Protein AF-G7YWS6-F1 (afdb_monomer_lite)

Secondary structure (DSSP, 8-state):
--SSSSSS------EEEE--SSS-EEEE-------S---EEE-----TT-B---EEEEETTTTEEEEEE-SS-EEEEEEEPTT-SSGGG--SSTT----PPP-GGGEEEEE-S--SSTT-HHHHHHHHHTS-GGGTTTSEETTEETTTBS-SB-BS-GGGTS-HHHHHHHHHHTT--TT---S-TT--S---SB-PPEEEEEE--TTTEEEEEEE-HHHHTTS-HHHHHHHHHHHHHHTTT-GGGPPTT--HHHHHHHHHHHTTTT-HHHHHHHHHS-HHHHHHH-----EEEEE-GGG---TTS--

Foldseek 3Di:
DPPPPPPQDDFDWDFDFDDDPDDTDTDGDRDRPDDDDWDWDWDFDDDDAFTWTWTWTADPVFLKIKTWTFAFWWKKWKWFDPPDPQLVPQDQDLPDPDQRDDDLNRIDIDTQDHGQWLVPPVNLVVLCVVDDVVCNVQCADPRAGSVPHGGQEGPGPCLLADDPVVLVVVCVVVVHDPPPCSHHPPRDDDNRYHNGIDMDMDRDDLQITWKMKIKHVLLCVQDPSSVLSSLQSVCCSVSSLCQVPDDVQPHSFSSSLLCSQCDPVSPPVSNVCLVVDDPVCNVVPTDDIDMDMGTDPSSNPHPPPPD

pLDDT: mean 75.12, std 23.32, range [21.97, 96.94]

InterPro domains:
  IPR001932 PPM-type phosphatase-like domain [PF00481] (104-261)
  IPR001932 PPM-type phosphatase-like domain [PS51746] (1-296)
  IPR001932 PPM-type phosphatase-like domain [SM00332] (3-294)
  IPR001932 PPM-type phosphatase-like domain [cd00143] (70-296)
  IPR015655 Protein phosphatase 2C [PTHR13832] (54-293)
  IPR036457 PPM-type phosphatase-like domain superfamily [G3DSA:3.60.40.10] (66-303)
  IPR036457 PPM-type phosphatase-like domain superfamily [SSF81606] (62-297)

Radius of gyration: 22.4 Å; chains: 1; bounding box: 59×37×69 Å

Organism: Clonorchis sinensis (NCBI:txid79923)

Sequence (307 aa):
MEGLKSSLFSLTRAAVCMRTGKNPVAVVLVRMRLMPHFAVFKYFGCSTLQVSVLLYFYCCESSTHAFTRVGDCGAVLGSLVSGSTHANRAPHDHRSTALLEYSSSDWKAELLIESHNAENAADVQRLRSSHPVHESAFVIRDDRLLGELMPLRAFGDIRFKWPSEELKHVARLLDLPPNYPIMPAFYTTPPYLSSTPQVVWRPLVPSRDYFLILATDGLWDMITPKEAVDVVARHWFDYRCYPSVCGPGDTAATRLIRTALGGDTMDPQRISVHFSMPATVARYYRDDITVLVVYLPTAFRENHFLS

Structure (mmCIF, N/CA/C/O backbone):
data_AF-G7YWS6-F1
#
_entry.id   AF-G7YWS6-F1
#
loop_
_atom_site.group_PDB
_atom_site.id
_atom_site.type_symbol
_atom_site.label_atom_id
_atom_site.label_alt_id
_atom_site.label_comp_id
_atom_site.label_asym_id
_atom_site.label_entity_id
_atom_site.label_seq_id
_atom_site.pdbx_PDB_ins_code
_atom_site.Cartn_x
_atom_site.Cartn_y
_atom_site.Cartn_z
_atom_site.occupancy
_atom_site.B_iso_or_equiv
_atom_site.auth_seq_id
_atom_site.auth_comp_id
_atom_site.auth_asym_id
_atom_site.auth_atom_id
_atom_site.pdbx_PDB_model_num
ATOM 1 N N . MET A 1 1 ? -34.863 -6.844 -15.123 1.00 31.72 1 MET A N 1
ATOM 2 C CA . MET A 1 1 ? -33.412 -6.552 -15.086 1.00 31.72 1 MET A CA 1
ATOM 3 C C . MET A 1 1 ? -32.999 -5.756 -13.835 1.00 31.72 1 MET A C 1
ATOM 5 O O . MET A 1 1 ? -32.054 -4.991 -13.899 1.00 31.72 1 MET A O 1
ATOM 9 N N . GLU A 1 2 ? -33.608 -5.996 -12.663 1.00 27.11 2 GLU A N 1
ATOM 10 C CA . GLU A 1 2 ? -33.167 -5.379 -11.386 1.00 27.11 2 GLU A CA 1
ATOM 11 C C . GLU A 1 2 ? -33.120 -6.363 -10.195 1.00 27.11 2 GLU A C 1
ATOM 13 O O . GLU A 1 2 ? -32.717 -5.994 -9.100 1.00 27.11 2 GLU A O 1
ATOM 18 N N . GLY A 1 3 ? -33.440 -7.647 -10.397 1.00 21.97 3 GLY A N 1
ATOM 19 C CA . GLY A 1 3 ? -33.607 -8.623 -9.305 1.00 21.97 3 GLY A CA 1
ATOM 20 C C . GLY A 1 3 ? -32.424 -9.554 -8.997 1.00 21.97 3 GLY A C 1
ATOM 21 O O . GLY A 1 3 ? -32.579 -10.436 -8.164 1.00 21.97 3 GLY A O 1
ATOM 22 N N . LEU A 1 4 ? -31.261 -9.415 -9.650 1.00 24.98 4 LEU A N 1
ATOM 23 C CA . LEU A 1 4 ? -30.128 -10.354 -9.486 1.00 24.98 4 LEU A CA 1
ATOM 24 C C . LEU A 1 4 ? -28.922 -9.803 -8.705 1.00 24.98 4 LEU A C 1
ATOM 26 O O . LEU A 1 4 ? -27.930 -10.508 -8.538 1.00 24.98 4 LEU A O 1
ATOM 30 N N . LYS A 1 5 ? -28.978 -8.561 -8.208 1.00 28.12 5 LYS A N 1
ATOM 31 C CA . LYS A 1 5 ? -27.824 -7.924 -7.542 1.00 28.12 5 LYS A CA 1
ATOM 32 C C . LYS A 1 5 ? -27.699 -8.225 -6.041 1.00 28.12 5 LYS A C 1
ATOM 34 O O . LYS A 1 5 ? -26.643 -7.958 -5.481 1.00 28.12 5 LYS A O 1
ATOM 39 N N . SER A 1 6 ? -28.716 -8.790 -5.386 1.00 27.41 6 SER A N 1
ATOM 40 C CA . SER A 1 6 ? -28.736 -8.917 -3.916 1.00 27.41 6 SER A CA 1
ATOM 41 C C . SER A 1 6 ? -28.500 -10.327 -3.355 1.00 27.41 6 SER A C 1
ATOM 43 O O . SER A 1 6 ? -28.249 -10.445 -2.160 1.00 27.41 6 SER A O 1
ATOM 45 N N . SER A 1 7 ? -28.518 -11.397 -4.162 1.00 23.84 7 SER A N 1
ATOM 46 C CA . SER A 1 7 ? -28.449 -12.783 -3.648 1.00 23.84 7 SER A CA 1
ATOM 47 C C . SER A 1 7 ? -27.076 -13.470 -3.745 1.00 23.84 7 SER A C 1
ATOM 49 O O . SER A 1 7 ? -26.940 -14.623 -3.341 1.00 23.84 7 SER A O 1
ATOM 51 N N . LEU A 1 8 ? -26.038 -12.789 -4.245 1.00 26.58 8 LEU A N 1
ATOM 52 C CA . LEU A 1 8 ? -24.723 -13.400 -4.520 1.00 26.58 8 LEU A CA 1
ATOM 53 C C . LEU A 1 8 ? -23.716 -13.357 -3.358 1.00 26.58 8 LEU A C 1
ATOM 55 O O . LEU A 1 8 ? -22.643 -13.952 -3.461 1.00 26.58 8 LEU A O 1
ATOM 59 N N . PHE A 1 9 ? -24.040 -12.706 -2.240 1.00 29.92 9 PHE A N 1
ATOM 60 C CA . PHE A 1 9 ? -23.114 -12.565 -1.115 1.00 29.92 9 PHE A CA 1
ATOM 61 C C . PHE A 1 9 ? -23.543 -13.413 0.084 1.00 29.92 9 PHE A C 1
ATOM 63 O O . PHE A 1 9 ? -24.321 -12.986 0.929 1.00 29.92 9 PHE A O 1
ATOM 70 N N . SER A 1 10 ? -22.968 -14.613 0.187 1.00 25.03 10 SER A N 1
ATOM 71 C CA . SER A 1 10 ? -22.897 -15.362 1.445 1.00 25.03 10 SER A CA 1
ATOM 72 C C . SER A 1 10 ? -21.428 -15.486 1.857 1.00 25.03 10 SER A C 1
ATOM 74 O O . SER A 1 10 ? -20.662 -16.266 1.288 1.00 25.03 10 SER A O 1
ATOM 76 N N . LEU A 1 11 ? -21.013 -14.660 2.823 1.00 31.56 11 LEU A N 1
ATOM 77 C CA . LEU A 1 11 ? -19.715 -14.760 3.493 1.00 31.56 11 LEU A CA 1
ATOM 78 C C . LEU A 1 11 ? -19.759 -15.943 4.466 1.00 31.56 11 LEU A C 1
ATOM 80 O O . LEU A 1 11 ? -20.127 -15.800 5.630 1.00 31.56 11 LEU A O 1
ATOM 84 N N . THR A 1 12 ? -19.368 -17.127 4.003 1.00 24.91 12 THR A N 1
ATOM 85 C CA . THR A 1 12 ? -19.174 -18.263 4.916 1.00 24.91 12 THR A CA 1
ATOM 86 C C . THR A 1 12 ? -17.842 -18.078 5.646 1.00 24.91 12 THR A C 1
ATOM 88 O O . THR A 1 12 ? -16.775 -18.168 5.040 1.00 24.91 12 THR A O 1
ATOM 91 N N . ARG A 1 13 ? -17.899 -17.766 6.948 1.00 28.89 13 ARG A N 1
ATOM 92 C CA . ARG A 1 13 ? -16.725 -17.638 7.826 1.00 28.89 13 ARG A CA 1
ATOM 93 C C . ARG A 1 13 ? -16.032 -18.998 7.958 1.00 28.89 13 ARG A C 1
ATOM 95 O O . ARG A 1 13 ? -16.573 -19.901 8.583 1.00 28.89 13 ARG A O 1
ATOM 102 N N . ALA A 1 14 ? -14.821 -19.125 7.425 1.00 24.66 14 ALA A N 1
ATOM 103 C CA . ALA A 1 14 ? -13.899 -20.199 7.781 1.00 24.66 14 ALA A CA 1
ATOM 104 C C . ALA A 1 14 ? -12.539 -19.580 8.128 1.00 24.66 14 ALA A C 1
ATOM 106 O O . ALA A 1 14 ? -11.724 -19.279 7.256 1.00 24.66 14 ALA A O 1
ATOM 107 N N . ALA A 1 15 ? -12.324 -19.338 9.420 1.00 26.69 15 ALA A N 1
ATOM 108 C CA . ALA A 1 15 ? -10.999 -19.086 9.963 1.00 26.69 15 ALA A CA 1
ATOM 109 C C . ALA A 1 15 ? -10.379 -20.452 10.280 1.00 26.69 15 ALA A C 1
ATOM 111 O O . ALA A 1 15 ? -10.871 -21.158 11.158 1.00 26.69 15 ALA A O 1
ATOM 112 N N . VAL A 1 16 ? -9.332 -20.844 9.554 1.00 25.16 16 VAL A N 1
ATOM 113 C CA . VAL A 1 16 ? -8.528 -22.019 9.911 1.00 25.16 16 VAL A CA 1
ATOM 114 C C . VAL A 1 16 ? -7.232 -21.496 10.513 1.00 25.16 16 VAL A C 1
ATOM 116 O O . VAL A 1 16 ? -6.403 -20.901 9.828 1.00 25.16 16 VAL A O 1
ATOM 119 N N . CYS A 1 17 ? -7.083 -21.682 11.822 1.00 25.28 17 CYS A N 1
ATOM 120 C CA . CYS A 1 17 ? -5.846 -21.404 12.539 1.00 25.28 17 CYS A CA 1
ATOM 121 C C . CYS A 1 17 ? -4.888 -22.578 12.302 1.00 25.28 17 CYS A C 1
ATOM 123 O O . CYS A 1 17 ? -5.089 -23.654 12.861 1.00 25.28 17 CYS A O 1
ATOM 125 N N . MET A 1 18 ? -3.871 -22.400 11.455 1.00 22.44 18 MET A N 1
ATOM 126 C CA . MET A 1 18 ? -2.765 -23.356 11.370 1.00 22.44 18 MET A CA 1
ATOM 127 C C . MET A 1 18 ? -1.620 -22.866 12.256 1.00 22.44 18 MET A C 1
ATOM 129 O O . MET A 1 18 ? -1.061 -21.794 12.039 1.00 22.44 18 MET A O 1
ATOM 133 N N . ARG A 1 19 ? -1.283 -23.653 13.284 1.00 24.20 19 ARG A N 1
ATOM 134 C CA . ARG A 1 19 ? -0.102 -23.421 14.122 1.00 24.20 19 ARG A CA 1
ATOM 135 C C . ARG A 1 19 ? 1.152 -23.818 13.346 1.00 24.20 19 ARG A C 1
ATOM 137 O O . ARG A 1 19 ? 1.407 -25.003 13.163 1.00 24.20 19 ARG A O 1
ATOM 144 N N . THR A 1 20 ? 1.972 -22.839 12.982 1.00 27.86 20 THR A N 1
ATOM 145 C CA . THR A 1 20 ? 3.367 -23.052 12.572 1.00 27.86 20 THR A CA 1
ATOM 146 C C . THR A 1 20 ? 4.274 -22.200 13.462 1.00 27.86 20 THR A C 1
ATOM 148 O O . THR A 1 20 ? 4.528 -21.036 13.172 1.00 27.86 20 THR A O 1
ATOM 151 N N . GLY A 1 21 ? 4.746 -22.769 14.576 1.00 32.56 21 GLY A N 1
ATOM 152 C CA . GLY A 1 21 ? 5.725 -22.125 15.464 1.00 32.56 21 GLY A CA 1
ATOM 153 C C . GLY A 1 21 ? 5.181 -21.036 16.405 1.00 32.56 21 GLY A C 1
ATOM 154 O O . GLY A 1 21 ? 3.975 -20.892 16.591 1.00 32.56 21 GLY A O 1
ATOM 155 N N . LYS A 1 22 ? 6.107 -20.302 17.050 1.00 28.09 22 LYS A N 1
ATOM 156 C CA . LYS A 1 22 ? 5.858 -19.368 18.174 1.00 28.09 22 LYS A CA 1
ATOM 157 C C . LYS A 1 22 ? 5.001 -18.136 17.834 1.00 28.09 22 LYS A C 1
ATOM 159 O O . LYS A 1 22 ? 4.568 -17.463 18.760 1.00 28.09 22 LYS A O 1
ATOM 164 N N . ASN A 1 23 ? 4.711 -17.883 16.556 1.00 26.86 23 ASN A N 1
ATOM 165 C CA . ASN A 1 23 ? 3.833 -16.800 16.111 1.00 26.86 23 ASN A CA 1
ATOM 166 C C . ASN A 1 23 ? 2.630 -17.399 15.362 1.00 26.86 23 ASN A C 1
ATOM 168 O O . ASN A 1 23 ? 2.824 -17.999 14.303 1.00 26.86 23 ASN A O 1
ATOM 172 N N . PRO A 1 24 ? 1.392 -17.281 15.875 1.00 26.77 24 PRO A N 1
ATOM 173 C CA . PRO A 1 24 ? 0.218 -17.766 15.161 1.00 26.77 24 PRO A CA 1
ATOM 174 C C . PRO A 1 24 ? -0.020 -16.922 13.900 1.00 26.77 24 PRO A C 1
ATOM 176 O O . PRO A 1 24 ? -0.269 -15.723 13.985 1.00 26.77 24 PRO A O 1
ATOM 179 N N . VAL A 1 25 ? 0.024 -17.555 12.726 1.00 28.80 25 VAL A N 1
ATOM 180 C CA . VAL A 1 25 ? -0.391 -16.943 11.457 1.00 28.80 25 VAL A CA 1
ATOM 181 C C . VAL A 1 25 ? -1.872 -17.254 11.245 1.00 28.80 25 VAL A C 1
ATOM 183 O O . VAL A 1 25 ? -2.261 -18.408 11.058 1.00 28.80 25 VAL A O 1
ATOM 186 N N . ALA A 1 26 ? -2.726 -16.231 11.289 1.00 29.52 26 ALA A N 1
ATOM 187 C CA . ALA A 1 26 ? -4.145 -16.383 10.985 1.00 29.52 26 ALA A CA 1
ATOM 188 C C . ALA A 1 26 ? -4.353 -16.417 9.462 1.00 29.52 26 ALA A C 1
ATOM 190 O O . ALA A 1 26 ? -4.286 -15.392 8.785 1.00 29.52 26 ALA A O 1
ATOM 191 N N . VAL A 1 27 ? -4.640 -17.598 8.911 1.00 30.77 27 VAL A N 1
ATOM 192 C CA . VAL A 1 27 ? -5.009 -17.737 7.498 1.00 30.77 27 VAL A CA 1
ATOM 193 C C . VAL A 1 27 ? -6.515 -17.527 7.365 1.00 30.77 27 VAL A C 1
ATOM 195 O O . VAL A 1 27 ? -7.315 -18.426 7.622 1.00 30.77 27 VAL A O 1
ATOM 198 N N . VAL A 1 28 ? -6.925 -16.337 6.923 1.00 33.44 28 VAL A N 1
ATOM 199 C CA . VAL A 1 28 ? -8.312 -16.115 6.492 1.00 33.44 28 VAL A CA 1
ATOM 200 C C . VAL A 1 28 ? -8.447 -16.620 5.053 1.00 33.44 28 VAL A C 1
ATOM 202 O O . VAL A 1 28 ? -7.789 -16.146 4.120 1.00 33.44 28 VAL A O 1
ATOM 205 N N . LEU A 1 29 ? -9.264 -17.652 4.859 1.00 30.30 29 LEU A N 1
ATOM 206 C CA . LEU A 1 29 ? -9.681 -18.125 3.542 1.00 30.30 29 LEU A CA 1
ATOM 207 C C . LEU A 1 29 ? -11.013 -17.453 3.214 1.00 30.30 29 LEU A C 1
ATOM 209 O O . LEU A 1 29 ? -12.072 -17.891 3.653 1.00 30.30 29 LEU A O 1
ATOM 213 N N . VAL A 1 30 ? -10.966 -16.369 2.438 1.00 34.66 30 VAL A N 1
ATOM 214 C CA . VAL A 1 30 ? -12.182 -15.807 1.844 1.00 34.66 30 VAL A CA 1
ATOM 215 C C . VAL A 1 30 ? -12.544 -16.686 0.649 1.00 34.66 30 VAL A C 1
ATOM 217 O O . VAL A 1 30 ? -11.999 -16.533 -0.441 1.00 34.66 30 VAL A O 1
ATOM 220 N N . ARG A 1 31 ? -13.432 -17.662 0.861 1.00 31.81 31 ARG A N 1
ATOM 221 C CA . ARG A 1 31 ? -14.003 -18.464 -0.227 1.00 31.81 31 ARG A CA 1
ATOM 222 C C . ARG A 1 31 ? -15.067 -17.628 -0.936 1.00 31.81 31 ARG A C 1
ATOM 224 O O . ARG A 1 31 ? -16.234 -17.662 -0.561 1.00 31.81 31 ARG A O 1
ATOM 231 N N . MET A 1 32 ? -14.670 -16.880 -1.961 1.00 33.97 32 MET A N 1
ATOM 232 C CA . MET A 1 32 ? -15.624 -16.369 -2.944 1.00 33.97 32 MET A CA 1
ATOM 233 C C . MET A 1 32 ? -16.011 -17.522 -3.873 1.00 33.97 32 MET A C 1
ATOM 235 O O . MET A 1 32 ? -15.148 -18.202 -4.427 1.00 33.97 32 MET A O 1
ATOM 239 N N . ARG A 1 33 ? -17.311 -17.801 -3.997 1.00 30.05 33 ARG A N 1
ATOM 240 C CA . ARG A 1 33 ? -17.839 -18.844 -4.884 1.00 30.05 33 ARG A CA 1
ATOM 241 C C . ARG A 1 33 ? -17.769 -18.324 -6.325 1.00 30.05 33 ARG A C 1
ATOM 243 O O . ARG A 1 33 ? -18.743 -17.778 -6.825 1.00 30.05 33 ARG A O 1
ATOM 250 N N . LEU A 1 34 ? -16.601 -18.432 -6.952 1.00 39.88 34 LEU A N 1
ATOM 251 C CA . LEU A 1 34 ? -16.360 -18.010 -8.334 1.00 39.88 34 LEU A CA 1
ATOM 252 C C . LEU A 1 34 ? -15.810 -19.192 -9.154 1.00 39.88 34 LEU A C 1
ATOM 254 O O . LEU A 1 34 ? -15.073 -20.024 -8.633 1.00 39.88 34 LEU A O 1
ATOM 258 N N . MET A 1 35 ? -16.292 -19.271 -10.398 1.00 32.84 35 MET A N 1
ATOM 259 C CA . MET A 1 35 ? -16.186 -20.330 -11.426 1.00 32.84 35 MET A CA 1
ATOM 260 C C . MET A 1 35 ? -14.745 -20.846 -11.710 1.00 32.84 35 MET A C 1
ATOM 262 O O . MET A 1 35 ? -13.788 -20.243 -11.248 1.00 32.84 35 MET A O 1
ATOM 266 N N . PRO A 1 36 ? -14.531 -21.965 -12.436 1.00 32.38 36 PRO A N 1
ATOM 267 C CA . PRO A 1 36 ? -13.335 -22.813 -12.281 1.00 32.38 36 PRO A CA 1
ATOM 268 C C . PRO A 1 36 ? -12.031 -22.366 -12.992 1.00 32.38 36 PRO A C 1
ATOM 270 O O . PRO A 1 36 ? -11.119 -23.178 -13.116 1.00 32.38 36 PRO A O 1
ATOM 273 N N . HIS A 1 37 ? -11.876 -21.104 -13.417 1.00 34.41 37 HIS A N 1
ATOM 274 C CA . HIS A 1 37 ? -10.723 -20.659 -14.230 1.00 34.41 37 HIS A CA 1
ATOM 275 C C . HIS A 1 37 ? -10.030 -19.381 -13.708 1.00 34.41 37 HIS A C 1
ATOM 277 O O . HIS A 1 37 ? -9.844 -18.426 -14.457 1.00 34.41 37 HIS A O 1
ATOM 283 N N . PHE A 1 38 ? -9.631 -19.345 -12.429 1.00 37.91 38 PHE A N 1
ATOM 284 C CA . PHE A 1 38 ? -8.926 -18.195 -11.833 1.00 37.91 38 PHE A CA 1
ATOM 285 C C . PHE A 1 38 ? -7.561 -18.582 -11.251 1.00 37.91 38 PHE A C 1
ATOM 287 O O . PHE A 1 38 ? -7.462 -19.509 -10.449 1.00 37.91 38 PHE A O 1
ATOM 294 N N . ALA A 1 39 ? -6.520 -17.815 -11.587 1.00 36.12 39 ALA A N 1
ATOM 295 C CA . ALA A 1 39 ? -5.272 -17.799 -10.828 1.00 36.12 39 ALA A CA 1
ATOM 296 C C . ALA A 1 39 ? -5.426 -16.826 -9.648 1.00 36.12 39 ALA A C 1
ATOM 298 O O . ALA A 1 39 ? -5.668 -15.636 -9.849 1.00 36.12 39 ALA A O 1
ATOM 299 N N . VAL A 1 40 ? -5.313 -17.336 -8.420 1.00 39.41 40 VAL A N 1
ATOM 300 C CA . VAL A 1 40 ? -5.367 -16.538 -7.187 1.00 39.41 40 VAL A CA 1
ATOM 301 C C . VAL A 1 40 ? -3.950 -16.403 -6.644 1.00 39.41 40 VAL A C 1
ATOM 303 O O . VAL A 1 40 ? -3.397 -17.365 -6.113 1.00 39.41 40 VAL A O 1
ATOM 306 N N . PHE A 1 41 ? -3.369 -15.208 -6.736 1.00 38.72 41 PHE A N 1
ATOM 307 C CA . PHE A 1 41 ? -2.153 -14.883 -5.991 1.00 38.72 41 PHE A CA 1
ATOM 308 C C . PHE A 1 41 ? -2.558 -14.359 -4.615 1.00 38.72 41 PHE A C 1
ATOM 310 O O . PHE A 1 41 ? -3.260 -13.355 -4.499 1.00 38.72 41 PHE A O 1
ATOM 317 N N . LYS A 1 42 ? -2.170 -15.088 -3.564 1.00 43.16 42 LYS A N 1
ATOM 318 C CA . LYS A 1 42 ? -2.541 -14.780 -2.181 1.00 43.16 42 LYS A CA 1
ATOM 319 C C . LYS A 1 42 ? -1.344 -14.157 -1.473 1.00 43.16 42 LYS A C 1
ATOM 321 O O . LYS A 1 42 ? -0.393 -14.859 -1.148 1.00 43.16 42 LYS A O 1
ATOM 326 N N . TYR A 1 43 ? -1.392 -12.849 -1.251 1.00 43.38 43 TYR A N 1
ATOM 327 C CA . TYR A 1 43 ? -0.377 -12.142 -0.481 1.00 43.38 43 TYR A CA 1
ATOM 328 C C . TYR A 1 43 ? -0.840 -11.952 0.977 1.00 43.38 43 TYR A C 1
ATOM 330 O O . TYR A 1 43 ? -1.982 -11.563 1.223 1.00 43.38 43 TYR A O 1
ATOM 338 N N . PHE A 1 44 ? 0.047 -12.261 1.929 1.00 45.41 44 PHE A N 1
ATOM 339 C CA . PHE A 1 44 ? -0.124 -12.052 3.370 1.00 45.41 44 PHE A CA 1
ATOM 340 C C . PHE A 1 44 ? 1.073 -11.245 3.885 1.00 45.41 44 PHE A C 1
ATOM 342 O O . PHE A 1 44 ? 2.180 -11.775 3.971 1.00 45.41 44 PHE A O 1
ATOM 349 N N . GLY A 1 45 ? 0.842 -9.974 4.215 1.00 37.03 45 GLY A N 1
ATOM 350 C CA . GLY A 1 45 ? 1.796 -9.118 4.918 1.00 37.03 45 GLY A CA 1
ATOM 351 C C . GLY A 1 45 ? 1.546 -9.155 6.422 1.00 37.03 45 GLY A C 1
ATOM 352 O O . GLY A 1 45 ? 0.399 -9.136 6.862 1.00 37.03 45 GLY A O 1
ATOM 353 N N . CYS A 1 46 ? 2.627 -9.276 7.188 1.00 33.53 46 CYS A N 1
ATOM 354 C CA . CYS A 1 46 ? 2.661 -9.501 8.626 1.00 33.53 46 CYS A CA 1
ATOM 355 C C . CYS A 1 46 ? 3.236 -8.265 9.315 1.00 33.53 46 CYS A C 1
ATOM 357 O O . CYS A 1 46 ? 4.417 -7.999 9.139 1.00 33.53 46 CYS A O 1
ATOM 359 N N . SER A 1 47 ? 2.454 -7.617 10.181 1.00 37.19 47 SER A N 1
ATOM 360 C CA . SER A 1 47 ? 2.893 -7.397 11.556 1.00 37.19 47 SER A CA 1
ATOM 361 C C . SER A 1 47 ? 1.738 -7.174 12.527 1.00 37.19 47 SER A C 1
ATOM 363 O O . SER A 1 47 ? 0.634 -6.807 12.144 1.00 37.19 47 SER A O 1
ATOM 365 N N . THR A 1 48 ? 2.037 -7.518 13.774 1.00 37.91 48 THR A N 1
ATOM 366 C CA . THR A 1 48 ? 1.286 -7.700 15.024 1.00 37.91 48 THR A CA 1
ATOM 367 C C . THR A 1 48 ? -0.195 -7.341 15.188 1.00 37.91 48 THR A C 1
ATOM 369 O O . THR A 1 48 ? -0.719 -7.843 16.167 1.00 37.91 48 THR A O 1
ATOM 372 N N . LEU A 1 49 ? -0.907 -6.604 14.327 1.00 38.44 49 LEU A N 1
ATOM 373 C CA . LEU A 1 49 ? -2.371 -6.415 14.426 1.00 38.44 49 LEU A CA 1
ATOM 374 C C . LEU A 1 49 ? -3.096 -6.076 13.102 1.00 38.44 49 LEU A C 1
ATOM 376 O O . LEU A 1 49 ? -4.320 -6.110 13.091 1.00 38.44 49 LEU A O 1
ATOM 380 N N . GLN A 1 50 ? -2.418 -5.829 11.973 1.00 44.09 50 GLN A N 1
ATOM 381 C CA . GLN A 1 50 ? -3.085 -5.344 10.751 1.00 44.09 50 GLN A CA 1
ATOM 382 C C . GLN A 1 50 ? -2.842 -6.274 9.564 1.00 44.09 50 GLN A C 1
ATOM 384 O O . GLN A 1 50 ? -1.753 -6.362 9.005 1.00 44.09 50 GLN A O 1
ATOM 389 N N . VAL A 1 51 ? -3.881 -7.026 9.196 1.00 44.03 51 VAL A N 1
ATOM 390 C CA . VAL A 1 51 ? -3.872 -7.891 8.011 1.00 44.03 51 VAL A CA 1
ATOM 391 C C . VAL A 1 51 ? -4.534 -7.136 6.86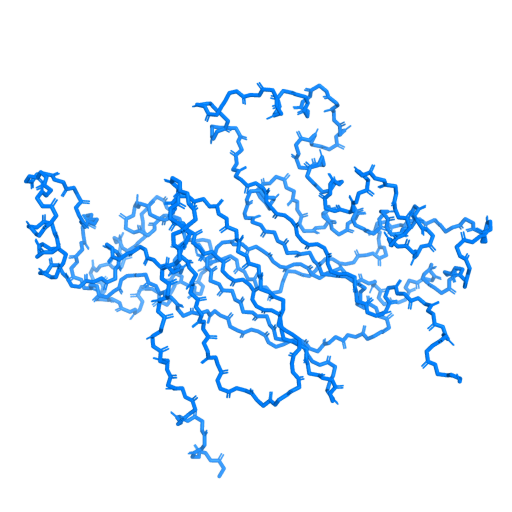7 1.00 44.03 51 VAL A C 1
ATOM 393 O O . VAL A 1 51 ? -5.764 -7.035 6.805 1.00 44.03 51 VAL A O 1
ATOM 396 N N . SER A 1 52 ? -3.708 -6.655 5.949 1.00 48.22 52 SER A N 1
ATOM 397 C CA . SER A 1 52 ? -4.136 -5.984 4.728 1.00 48.22 52 SER A CA 1
ATOM 398 C C . SER A 1 52 ? -4.023 -6.966 3.556 1.00 48.22 52 SER A C 1
ATOM 400 O O . SER A 1 52 ? -2.933 -7.369 3.154 1.00 48.22 52 SER A O 1
ATOM 402 N N . VAL A 1 53 ? -5.166 -7.446 3.054 1.00 50.66 53 VAL A N 1
ATOM 403 C CA . VAL A 1 53 ? -5.225 -8.443 1.968 1.00 50.66 53 VAL A CA 1
ATOM 404 C C . VAL A 1 53 ? -5.472 -7.723 0.652 1.00 50.66 53 VAL A C 1
ATOM 406 O O . VAL A 1 53 ? -6.519 -7.090 0.498 1.00 50.66 53 VAL A O 1
ATOM 409 N N . LEU A 1 54 ? -4.552 -7.880 -0.305 1.00 52.09 54 LEU A N 1
ATOM 410 C CA . LEU A 1 54 ? -4.797 -7.536 -1.699 1.00 52.09 54 LEU A CA 1
ATOM 411 C C . LEU A 1 54 ? -4.940 -8.799 -2.556 1.00 52.09 54 LEU A C 1
ATOM 413 O O . LEU A 1 54 ? -3.970 -9.527 -2.753 1.00 52.09 54 LEU A O 1
ATOM 417 N N . LEU A 1 55 ? -6.156 -9.076 -3.040 1.00 52.09 55 LEU A N 1
ATOM 418 C CA . LEU A 1 55 ? -6.425 -10.169 -3.980 1.00 52.09 55 LEU A CA 1
ATOM 419 C C . LEU A 1 55 ? -6.459 -9.615 -5.404 1.00 52.09 55 LEU A C 1
ATOM 421 O O . LEU A 1 55 ? -7.166 -8.646 -5.687 1.00 52.09 55 LEU A O 1
ATOM 425 N N . TYR A 1 56 ? -5.697 -10.266 -6.278 1.00 53.38 56 TYR A N 1
ATOM 426 C CA . TYR A 1 56 ? -5.667 -10.046 -7.717 1.00 53.38 56 TYR A CA 1
ATOM 427 C C . TYR A 1 56 ? -6.404 -11.195 -8.402 1.00 53.38 56 TYR A C 1
ATOM 429 O O . TYR A 1 56 ? -6.045 -12.360 -8.211 1.00 53.38 56 TYR A O 1
ATOM 437 N N . PHE A 1 57 ? -7.422 -10.871 -9.194 1.00 53.41 57 PHE A N 1
ATOM 438 C CA . PHE A 1 57 ? -8.135 -11.838 -10.029 1.00 53.41 57 PHE A CA 1
ATOM 439 C C . PHE A 1 57 ? -7.874 -11.525 -11.498 1.00 53.41 57 PHE A C 1
ATOM 441 O O . PHE A 1 57 ? -8.029 -10.377 -11.904 1.00 53.41 57 PHE A O 1
ATOM 448 N N . TYR A 1 58 ? -7.512 -12.540 -12.282 1.00 51.97 58 TYR A N 1
ATOM 449 C CA . TYR A 1 58 ? -7.427 -12.463 -13.740 1.00 51.97 58 TYR A CA 1
ATOM 450 C C . TYR A 1 58 ? -8.599 -13.219 -14.360 1.00 51.97 58 TYR A C 1
ATOM 452 O O . TYR A 1 58 ? -8.778 -14.403 -14.072 1.00 51.97 58 TYR A O 1
ATOM 460 N N . CYS A 1 59 ? -9.380 -12.551 -15.210 1.00 49.38 59 CYS A N 1
ATOM 461 C CA . CYS A 1 59 ? -10.338 -13.221 -16.082 1.00 49.38 59 CYS A CA 1
ATOM 462 C C . CYS A 1 59 ? -9.724 -13.384 -17.478 1.00 49.38 59 CYS A C 1
ATOM 464 O O . CYS A 1 59 ? -9.536 -12.396 -18.192 1.00 49.38 59 CYS A O 1
ATOM 466 N N . CYS A 1 60 ? -9.429 -14.631 -17.857 1.00 45.69 60 CYS A N 1
ATOM 467 C CA . CYS A 1 60 ? -8.797 -14.967 -19.137 1.00 45.69 60 CYS A CA 1
ATOM 468 C C . CYS A 1 60 ? -9.645 -14.536 -20.350 1.00 45.69 60 CYS A C 1
ATOM 470 O O . CYS A 1 60 ? -9.102 -14.132 -21.371 1.00 45.69 60 CYS A O 1
ATOM 472 N N . GLU A 1 61 ? -10.977 -14.541 -20.225 1.00 53.91 61 GLU A N 1
ATOM 473 C CA . GLU A 1 61 ? -11.888 -14.194 -21.328 1.00 53.91 61 GLU A CA 1
ATOM 474 C C . GLU A 1 61 ? -12.017 -12.686 -21.583 1.00 53.91 61 GLU A C 1
ATOM 476 O O . GLU A 1 61 ? -12.375 -12.283 -22.686 1.00 53.91 61 GLU A O 1
ATOM 481 N N . SER A 1 62 ? -11.737 -11.836 -20.590 1.00 56.88 62 SER A N 1
ATOM 482 C CA . SER A 1 62 ? -12.037 -10.397 -20.676 1.00 56.88 62 SER A CA 1
ATOM 483 C C . SER A 1 62 ? -10.840 -9.472 -20.452 1.00 56.88 62 SER A C 1
ATOM 485 O O . SER A 1 62 ? -11.017 -8.257 -20.507 1.00 56.88 62 SER A O 1
ATOM 487 N N . SER A 1 63 ? -9.632 -9.993 -20.191 1.00 64.69 63 SER A N 1
ATOM 488 C CA . SER A 1 63 ? -8.441 -9.186 -19.839 1.00 64.69 63 SER A CA 1
ATOM 489 C C . SER A 1 63 ? -8.705 -8.172 -18.710 1.00 64.69 63 SER A C 1
ATOM 491 O O . SER A 1 63 ? -8.081 -7.110 -18.619 1.00 64.69 63 SER A O 1
ATOM 493 N N . THR A 1 64 ? -9.674 -8.481 -17.845 1.00 64.75 64 THR A N 1
ATOM 494 C CA . THR A 1 64 ? -10.069 -7.635 -16.720 1.00 64.75 64 THR A CA 1
ATOM 495 C C . THR A 1 64 ? -9.427 -8.133 -15.444 1.00 64.75 64 THR A C 1
ATOM 497 O O . THR A 1 64 ? -9.344 -9.340 -15.194 1.00 64.75 64 THR A O 1
ATOM 500 N N . HIS A 1 65 ? -9.005 -7.173 -14.622 1.00 68.44 65 HIS A N 1
ATOM 501 C CA . HIS A 1 65 ? -8.419 -7.449 -13.326 1.00 68.44 65 HIS A CA 1
ATOM 502 C C . HIS A 1 65 ? -9.241 -6.823 -12.214 1.00 68.44 65 HIS A C 1
ATOM 504 O O . HIS A 1 65 ? -9.681 -5.674 -12.310 1.00 68.44 65 HIS A O 1
ATOM 510 N N . ALA A 1 66 ? -9.458 -7.608 -11.163 1.00 63.28 66 ALA A N 1
ATOM 511 C CA . ALA A 1 66 ? -10.088 -7.145 -9.940 1.00 63.28 66 ALA A CA 1
ATOM 512 C C . ALA A 1 66 ? -9.020 -6.960 -8.868 1.00 63.28 66 ALA A C 1
ATOM 514 O O . ALA A 1 66 ? -8.185 -7.843 -8.658 1.00 63.28 66 ALA A O 1
ATOM 515 N N . PHE A 1 67 ? -9.095 -5.829 -8.182 1.00 71.56 67 PHE A N 1
ATOM 516 C CA . PHE A 1 67 ? -8.236 -5.456 -7.072 1.00 71.56 67 PHE A CA 1
ATOM 517 C C . PHE A 1 67 ? -9.119 -5.317 -5.847 1.00 71.56 67 PHE A C 1
ATOM 519 O O . PHE A 1 67 ? -10.116 -4.599 -5.882 1.00 71.56 67 PHE A O 1
ATOM 526 N N . THR A 1 68 ? -8.777 -6.000 -4.763 1.00 66.38 68 THR A N 1
ATOM 527 C CA . THR A 1 68 ? -9.520 -5.872 -3.505 1.00 66.38 68 THR A CA 1
ATOM 528 C C . THR A 1 68 ? -8.588 -5.386 -2.422 1.00 66.38 68 THR A C 1
ATOM 530 O O . THR A 1 68 ? -7.560 -6.020 -2.276 1.00 66.38 68 THR A O 1
ATOM 533 N N . ARG A 1 69 ? -8.919 -4.376 -1.622 1.00 74.56 69 ARG A N 1
ATOM 534 C CA . ARG A 1 69 ? -8.066 -3.938 -0.506 1.00 74.56 69 ARG A CA 1
ATOM 535 C C . ARG A 1 69 ? -8.824 -3.919 0.810 1.00 74.56 69 ARG A C 1
ATOM 537 O O . ARG A 1 69 ? -9.982 -3.516 0.858 1.00 74.56 69 ARG A O 1
ATOM 544 N N . VAL A 1 70 ? -8.140 -4.327 1.872 1.00 65.69 70 VAL A N 1
ATOM 545 C CA . VAL A 1 70 ? -8.480 -4.035 3.269 1.00 65.69 70 VAL A CA 1
ATOM 546 C C . VAL A 1 70 ? -7.235 -3.392 3.884 1.00 65.69 70 VAL A C 1
ATOM 548 O O . VAL A 1 70 ? -6.147 -3.887 3.613 1.00 65.69 70 VAL A O 1
ATOM 551 N N . GLY A 1 71 ? -7.389 -2.315 4.656 1.00 79.94 71 GLY A N 1
ATOM 552 C CA . GLY A 1 71 ? -6.284 -1.605 5.311 1.00 79.94 71 GLY A CA 1
ATOM 553 C C . GLY A 1 71 ? -5.547 -0.578 4.448 1.00 79.94 71 GLY A C 1
ATOM 554 O O . GLY A 1 71 ? -6.100 -0.001 3.510 1.00 79.94 71 GLY A O 1
ATOM 555 N N . ASP A 1 72 ? -4.300 -0.333 4.814 1.00 77.75 72 ASP A N 1
ATOM 556 C CA . ASP A 1 72 ? -3.390 0.742 4.381 1.00 77.75 72 ASP A CA 1
ATOM 557 C C . ASP A 1 72 ? -2.385 0.335 3.293 1.00 77.75 72 ASP A C 1
ATOM 559 O O . ASP A 1 72 ? -1.734 1.193 2.704 1.00 77.75 72 ASP A O 1
ATOM 563 N N . CYS A 1 73 ? -2.284 -0.952 2.957 1.00 83.00 73 CYS A N 1
ATOM 564 C CA . CYS A 1 73 ? -1.412 -1.406 1.871 1.00 83.00 73 CYS A CA 1
ATOM 565 C C . CYS A 1 73 ? -1.781 -0.770 0.527 1.00 83.00 73 CYS A C 1
ATOM 567 O O . CYS A 1 73 ? -2.955 -0.638 0.200 1.00 83.00 73 CYS A O 1
ATOM 569 N N . GLY A 1 74 ? -0.784 -0.478 -0.305 1.00 85.19 74 GLY A N 1
ATOM 570 C CA . GLY A 1 74 ? -0.949 0.146 -1.617 1.00 85.19 74 GLY A CA 1
ATOM 571 C C . GLY A 1 74 ? -0.811 -0.821 -2.798 1.00 85.19 74 GLY A C 1
ATOM 572 O O . GLY A 1 74 ? -0.182 -1.878 -2.719 1.00 85.19 74 GLY A O 1
ATOM 573 N N . ALA A 1 75 ? -1.410 -0.433 -3.925 1.00 88.00 75 ALA A N 1
ATOM 574 C CA . ALA A 1 75 ? -1.348 -1.127 -5.207 1.00 88.00 75 ALA A CA 1
ATOM 575 C C . ALA A 1 75 ? -1.204 -0.090 -6.321 1.00 88.00 75 ALA A C 1
ATOM 577 O O . ALA A 1 75 ? -2.108 0.728 -6.516 1.00 88.00 75 ALA A O 1
ATOM 578 N N . VAL A 1 76 ? -0.081 -0.125 -7.032 1.00 92.75 76 VAL A N 1
ATOM 579 C CA . VAL A 1 76 ? 0.275 0.857 -8.059 1.00 92.75 76 VAL A CA 1
ATOM 580 C C . VAL A 1 76 ? 0.528 0.144 -9.374 1.00 92.75 76 VAL A C 1
ATOM 582 O O . VAL A 1 76 ? 1.323 -0.792 -9.436 1.00 92.75 76 VAL A O 1
ATOM 585 N N . LEU A 1 77 ? -0.127 0.595 -10.438 1.00 93.12 77 LEU A N 1
ATOM 586 C CA . LEU A 1 77 ? 0.151 0.121 -11.784 1.00 93.12 77 LEU A CA 1
ATOM 587 C C . LEU A 1 77 ? 1.179 1.025 -12.475 1.00 93.12 77 LEU A C 1
ATOM 589 O O . LEU A 1 77 ? 0.996 2.241 -12.551 1.00 93.12 77 LEU A O 1
ATOM 593 N N . GLY A 1 78 ? 2.225 0.406 -13.021 1.00 95.31 78 GLY A N 1
ATOM 594 C CA . GLY A 1 78 ? 3.185 1.031 -13.921 1.00 95.31 78 GLY A CA 1
ATOM 595 C C . GLY A 1 78 ? 2.749 0.869 -15.371 1.00 95.31 78 GLY A C 1
ATOM 596 O O . GLY A 1 78 ? 2.630 -0.252 -15.879 1.00 95.31 78 GLY A O 1
ATOM 597 N N . SER A 1 79 ? 2.495 1.997 -16.031 1.00 93.31 79 SER A N 1
ATOM 598 C CA . SER A 1 79 ? 2.062 2.033 -17.429 1.00 93.31 79 SER A CA 1
ATOM 599 C C . SER A 1 79 ? 2.892 3.012 -18.243 1.00 93.31 79 SER A C 1
ATOM 601 O O . SER A 1 79 ? 3.312 4.045 -17.728 1.00 93.31 79 SER A O 1
ATOM 603 N N . LEU A 1 80 ? 3.068 2.742 -19.528 1.00 90.88 80 LEU A N 1
ATOM 604 C CA . LEU A 1 80 ? 3.646 3.704 -20.451 1.00 90.88 80 LEU A CA 1
ATOM 605 C C . LEU A 1 80 ? 2.654 4.817 -20.792 1.00 90.88 80 LEU A C 1
ATOM 607 O O . LEU A 1 80 ? 1.454 4.591 -20.980 1.00 90.88 80 LEU A O 1
ATOM 611 N N . VAL A 1 81 ? 3.171 6.033 -20.921 1.00 90.19 81 VAL A N 1
ATOM 612 C CA . VAL A 1 81 ? 2.418 7.179 -21.426 1.00 90.19 81 VAL A CA 1
ATOM 613 C C . VAL A 1 81 ? 2.147 6.978 -22.918 1.00 90.19 81 VAL A C 1
ATOM 615 O O . VAL A 1 81 ? 3.032 6.606 -23.689 1.00 90.19 81 VAL A O 1
ATOM 618 N N . SER A 1 82 ? 0.901 7.206 -23.338 1.00 77.31 82 SER A N 1
ATOM 619 C CA . SER A 1 82 ? 0.495 7.097 -24.740 1.00 77.31 82 SER A CA 1
ATOM 620 C C . SER A 1 82 ? 1.326 8.035 -25.623 1.00 77.31 82 SER A C 1
ATOM 622 O O . SER A 1 82 ? 1.372 9.234 -25.371 1.00 77.31 82 SER A O 1
ATOM 624 N N . GLY A 1 83 ? 1.959 7.485 -26.662 1.00 69.50 83 GLY A N 1
ATOM 625 C CA . GLY A 1 83 ? 2.845 8.231 -27.563 1.00 69.50 83 GLY A CA 1
ATOM 626 C C . GLY A 1 83 ? 4.337 8.140 -27.223 1.00 69.50 83 GLY A C 1
ATOM 627 O O . GLY A 1 83 ? 5.144 8.680 -27.976 1.00 69.50 83 GLY A O 1
ATOM 628 N N . SER A 1 84 ? 4.727 7.433 -26.154 1.00 67.06 84 SER A N 1
ATOM 629 C CA . SER A 1 84 ? 6.141 7.144 -25.895 1.00 67.06 84 SER A CA 1
ATOM 630 C C . SER A 1 84 ? 6.715 6.237 -26.995 1.00 67.06 84 SER A C 1
ATOM 632 O O . SER A 1 84 ? 6.182 5.177 -27.327 1.00 67.06 84 SER A O 1
ATOM 634 N N . THR A 1 85 ? 7.802 6.681 -27.625 1.00 59.56 85 THR A N 1
ATOM 635 C CA . THR A 1 85 ? 8.416 6.000 -28.779 1.00 59.56 85 THR A CA 1
ATOM 636 C C . THR A 1 85 ? 9.419 4.917 -28.368 1.00 59.56 85 THR A C 1
ATOM 638 O O . THR A 1 85 ? 9.790 4.077 -29.192 1.00 59.56 85 THR A O 1
ATOM 641 N N . HIS A 1 86 ? 9.833 4.896 -27.097 1.00 55.91 86 HIS A N 1
ATOM 642 C CA . HIS A 1 86 ? 10.919 4.050 -26.598 1.00 55.91 86 HIS A CA 1
ATOM 643 C C . HIS A 1 86 ? 10.534 2.574 -26.437 1.00 55.91 86 HIS A C 1
ATOM 645 O O . HIS A 1 86 ? 11.325 1.692 -26.769 1.00 55.91 86 HIS A O 1
ATOM 651 N N . ALA A 1 87 ? 9.299 2.266 -26.038 1.00 53.12 87 ALA A N 1
ATOM 652 C CA . ALA A 1 87 ? 8.863 0.879 -25.855 1.00 53.12 87 ALA A CA 1
ATOM 653 C C . ALA A 1 87 ? 8.724 0.084 -27.162 1.00 53.12 87 ALA A C 1
ATOM 655 O O . ALA A 1 87 ? 8.785 -1.146 -27.162 1.00 53.12 87 ALA A O 1
ATOM 656 N N . ASN A 1 88 ? 8.605 0.778 -28.297 1.00 51.91 88 ASN A N 1
ATOM 657 C CA . ASN A 1 88 ? 8.593 0.144 -29.612 1.00 51.91 88 ASN A CA 1
ATOM 658 C C . ASN A 1 88 ? 9.972 -0.337 -30.074 1.00 51.91 88 ASN A C 1
ATOM 660 O O . ASN A 1 88 ? 10.035 -1.089 -31.043 1.00 51.91 88 ASN A O 1
ATOM 664 N N . ARG A 1 89 ? 11.053 0.033 -29.375 1.00 54.53 89 ARG A N 1
ATOM 665 C CA . ARG A 1 89 ? 12.427 -0.398 -29.680 1.00 54.53 89 ARG A CA 1
ATOM 666 C C . ARG A 1 89 ? 12.894 -1.586 -28.837 1.00 54.53 89 ARG A C 1
ATOM 668 O O . ARG A 1 89 ? 14.051 -1.978 -28.961 1.00 54.53 89 ARG A O 1
ATOM 675 N N . ALA A 1 90 ? 12.027 -2.135 -27.979 1.00 55.75 90 ALA A N 1
ATOM 676 C CA . ALA A 1 90 ? 12.378 -3.241 -27.096 1.00 55.75 90 ALA A CA 1
ATOM 677 C C . ALA A 1 90 ? 12.908 -4.440 -27.902 1.00 55.75 90 ALA A C 1
ATOM 679 O O . ALA A 1 90 ? 12.210 -4.895 -28.815 1.00 55.75 90 ALA A O 1
ATOM 680 N N . PRO A 1 91 ? 14.131 -4.925 -27.621 1.00 55.00 91 PRO A N 1
ATOM 681 C CA . PRO A 1 91 ? 14.735 -5.985 -28.399 1.00 55.00 91 PRO A CA 1
ATOM 682 C C . PRO A 1 91 ? 13.971 -7.295 -28.208 1.00 55.00 91 PRO A C 1
ATOM 684 O O . PRO A 1 91 ? 13.542 -7.627 -27.109 1.00 55.00 91 PRO A O 1
ATOM 687 N N . HIS A 1 92 ? 13.843 -8.058 -29.292 1.00 58.25 92 HIS A N 1
ATOM 688 C CA . HIS A 1 92 ? 13.224 -9.389 -29.294 1.00 58.25 92 HIS A CA 1
ATOM 689 C C . HIS A 1 92 ? 14.113 -10.486 -28.683 1.00 58.25 92 HIS A C 1
ATOM 691 O O . HIS A 1 92 ? 13.698 -11.636 -28.597 1.00 58.25 92 HIS A O 1
ATOM 697 N N . ASP A 1 93 ? 15.345 -10.142 -28.303 1.00 63.00 93 ASP A N 1
ATOM 698 C CA . ASP A 1 93 ? 16.322 -11.061 -27.732 1.00 63.00 93 ASP A CA 1
ATOM 699 C C . ASP A 1 93 ? 17.079 -10.359 -26.598 1.00 63.00 93 ASP A C 1
ATOM 701 O O . ASP A 1 93 ? 17.661 -9.287 -26.794 1.00 63.00 93 ASP A O 1
ATOM 705 N N . HIS A 1 94 ? 17.121 -10.996 -25.426 1.00 62.44 94 HIS A N 1
ATOM 706 C CA . HIS A 1 94 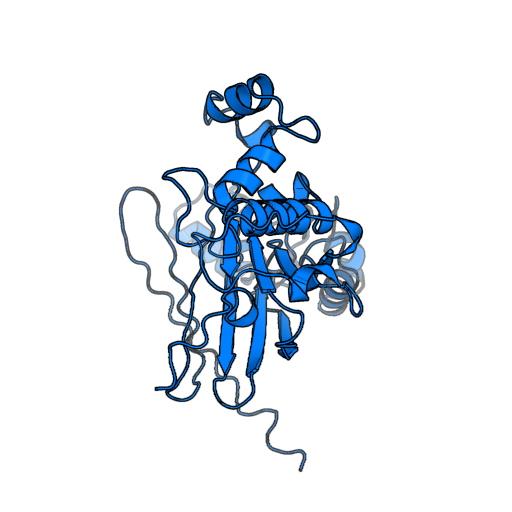? 17.940 -10.595 -24.281 1.00 62.44 94 HIS A CA 1
ATOM 707 C C . HIS A 1 94 ? 19.434 -10.456 -24.633 1.00 62.44 94 HIS A C 1
ATOM 709 O O . HIS A 1 94 ? 20.163 -9.758 -23.929 1.00 62.44 94 HIS A O 1
ATOM 715 N N . ARG A 1 95 ? 19.920 -11.071 -25.722 1.00 64.25 95 ARG A N 1
ATOM 716 C CA . ARG A 1 95 ? 21.307 -10.928 -26.210 1.00 64.25 95 ARG A CA 1
ATOM 717 C C . ARG A 1 95 ? 21.541 -9.685 -27.064 1.00 64.25 95 ARG A C 1
ATOM 719 O O . ARG A 1 95 ? 22.699 -9.336 -27.290 1.00 64.25 95 ARG A O 1
ATOM 726 N N . SER A 1 96 ? 20.483 -8.995 -27.491 1.00 65.12 96 SER A N 1
ATOM 727 C CA . SER A 1 96 ? 20.592 -7.770 -28.283 1.00 65.12 96 SER A CA 1
ATOM 728 C C . SER A 1 96 ? 21.430 -6.708 -27.572 1.00 65.12 96 SER A C 1
ATOM 730 O O . SER A 1 96 ? 21.273 -6.457 -26.378 1.00 65.12 96 SER A O 1
ATOM 732 N N . THR A 1 97 ? 22.324 -6.071 -28.322 1.00 60.91 97 THR A N 1
ATOM 733 C CA . THR A 1 97 ? 23.194 -4.985 -27.854 1.00 60.91 97 THR A CA 1
ATOM 734 C C . THR A 1 97 ? 22.561 -3.601 -28.013 1.00 60.91 97 THR A C 1
ATOM 736 O O . THR A 1 97 ? 23.195 -2.605 -27.670 1.00 60.91 97 THR A O 1
ATOM 739 N N . ALA A 1 98 ? 21.324 -3.517 -28.521 1.00 63.25 98 ALA A N 1
ATOM 740 C CA . ALA A 1 98 ? 20.610 -2.254 -28.654 1.00 63.25 98 ALA A CA 1
ATOM 741 C C . ALA A 1 98 ? 20.354 -1.639 -27.269 1.00 63.25 98 ALA A C 1
ATOM 743 O O . ALA A 1 98 ? 19.660 -2.224 -26.437 1.00 63.25 98 ALA A O 1
ATOM 744 N N . LEU A 1 99 ? 20.922 -0.455 -27.031 1.00 57.62 99 LEU A N 1
ATOM 745 C CA . LEU A 1 99 ? 20.699 0.298 -25.804 1.00 57.62 99 LEU A CA 1
ATOM 746 C C . LEU A 1 99 ? 19.278 0.860 -25.821 1.00 57.62 99 LEU A C 1
ATOM 748 O O . LEU A 1 99 ? 18.934 1.716 -26.637 1.00 57.62 99 LEU A O 1
ATOM 752 N N . LEU A 1 100 ? 18.448 0.356 -24.916 1.00 69.06 100 LEU A N 1
ATOM 753 C CA . LEU A 1 100 ? 17.204 1.011 -24.569 1.00 69.06 100 LEU A CA 1
ATOM 754 C C . LEU A 1 100 ? 17.491 2.055 -23.499 1.00 69.06 100 LEU A C 1
ATOM 756 O O . LEU A 1 100 ? 17.908 1.719 -22.394 1.00 69.06 100 LEU A O 1
ATOM 760 N N . GLU A 1 101 ? 17.247 3.315 -23.822 1.00 74.44 101 GLU A N 1
ATOM 761 C CA . GLU A 1 101 ? 17.311 4.378 -22.829 1.00 74.44 101 GLU A CA 1
ATOM 762 C C . GLU A 1 101 ? 16.003 4.433 -22.044 1.00 74.44 101 GLU A C 1
ATOM 764 O O . GLU A 1 101 ? 14.913 4.526 -22.615 1.00 74.44 101 GLU A O 1
ATOM 769 N N . TYR A 1 102 ? 16.127 4.363 -20.721 1.00 84.31 102 TYR A N 1
ATOM 770 C CA . TYR A 1 102 ? 15.035 4.638 -19.803 1.00 84.31 102 TYR A CA 1
ATOM 771 C C . TYR A 1 102 ? 14.779 6.148 -19.738 1.00 84.31 102 TYR A C 1
ATOM 773 O O . TYR A 1 102 ? 15.703 6.930 -19.516 1.00 84.31 102 TYR A O 1
ATOM 781 N N . SER A 1 103 ? 13.509 6.540 -19.827 1.00 88.19 103 SER A N 1
ATOM 782 C CA . SER A 1 103 ? 13.065 7.896 -19.517 1.00 88.19 103 SER A CA 1
ATOM 783 C C . SER A 1 103 ? 11.945 7.875 -18.482 1.00 88.19 103 SER A C 1
ATOM 785 O O . SER A 1 103 ? 10.927 7.210 -18.664 1.00 88.19 103 SER A O 1
ATOM 787 N N . SER A 1 104 ? 12.102 8.647 -17.405 1.00 89.06 104 SER A N 1
ATOM 788 C CA . SER A 1 104 ? 11.089 8.778 -16.347 1.00 89.06 104 SER A CA 1
ATOM 789 C C . SER A 1 104 ? 9.773 9.384 -16.856 1.00 89.06 104 SER A C 1
ATOM 791 O O . SER A 1 104 ? 8.708 9.052 -16.334 1.00 89.06 104 SER A O 1
ATOM 793 N N . SER A 1 105 ? 9.814 10.231 -17.893 1.00 91.19 105 SER A N 1
ATOM 794 C CA . SER A 1 105 ? 8.612 10.843 -18.484 1.00 91.19 105 SER A CA 1
ATOM 795 C C . SER A 1 105 ? 7.725 9.845 -19.222 1.00 91.19 105 SER A C 1
ATOM 797 O O . SER A 1 105 ? 6.539 10.104 -19.418 1.00 91.19 105 SER A O 1
ATOM 799 N N . ASP A 1 106 ? 8.289 8.709 -19.631 1.00 90.88 106 ASP A N 1
ATOM 800 C CA . ASP A 1 106 ? 7.570 7.703 -20.410 1.00 90.88 106 ASP A CA 1
ATOM 801 C C . ASP A 1 106 ? 6.680 6.826 -19.534 1.00 90.88 106 ASP A C 1
ATOM 803 O O . ASP A 1 106 ? 5.846 6.093 -20.063 1.00 90.88 106 ASP A O 1
ATOM 807 N N . TRP A 1 107 ? 6.827 6.913 -18.210 1.00 93.88 107 TRP A N 1
ATOM 808 C CA . TRP A 1 107 ? 6.135 6.066 -17.252 1.00 93.88 107 TRP A CA 1
ATOM 809 C C . TRP A 1 107 ? 5.164 6.855 -16.386 1.00 93.88 107 TRP A C 1
ATOM 811 O O . TRP A 1 107 ? 5.489 7.874 -15.778 1.00 93.88 107 TRP A O 1
ATOM 821 N N . LYS A 1 108 ? 3.952 6.319 -16.287 1.00 95.38 108 LYS A N 1
ATOM 822 C CA . LYS A 1 108 ? 2.886 6.784 -15.415 1.00 95.38 108 LYS A CA 1
ATOM 823 C C . LYS A 1 108 ? 2.689 5.786 -14.279 1.00 95.38 108 LYS A C 1
ATOM 825 O O . LYS A 1 108 ? 2.580 4.582 -14.512 1.00 95.38 108 LYS A O 1
ATOM 830 N N . ALA A 1 109 ? 2.573 6.322 -13.069 1.00 96.38 109 ALA A N 1
ATOM 831 C CA . ALA A 1 109 ? 2.091 5.596 -11.907 1.00 96.38 109 ALA A CA 1
ATOM 832 C C . ALA A 1 109 ? 0.599 5.866 -11.701 1.00 96.38 109 ALA A C 1
ATOM 834 O O . ALA A 1 109 ? 0.159 7.017 -11.717 1.00 96.38 109 ALA A O 1
ATOM 835 N N . GLU A 1 110 ? -0.177 4.806 -11.508 1.00 93.94 110 GLU A N 1
ATOM 836 C CA . GLU A 1 110 ? -1.592 4.892 -11.157 1.00 93.94 110 GLU A CA 1
ATOM 837 C C . GLU A 1 110 ? -1.846 4.124 -9.861 1.00 93.94 110 GLU A C 1
ATOM 839 O O . GLU A 1 110 ? -1.723 2.899 -9.822 1.00 93.94 110 GLU A O 1
ATOM 844 N N . LEU A 1 111 ? -2.199 4.847 -8.798 1.00 91.19 111 LEU A N 1
ATOM 845 C CA . LEU A 1 111 ? -2.664 4.256 -7.548 1.00 91.19 111 LEU A CA 1
ATOM 846 C C . LEU A 1 111 ? -4.087 3.716 -7.758 1.00 91.19 111 LEU A C 1
ATOM 848 O O . LEU A 1 111 ? -5.002 4.478 -8.052 1.00 91.19 111 LEU A O 1
ATOM 852 N N . LEU A 1 112 ? -4.266 2.399 -7.633 1.00 89.00 112 LEU A N 1
ATOM 853 C CA . LEU A 1 112 ? -5.519 1.731 -8.019 1.00 89.00 112 LEU A CA 1
ATOM 854 C C . LEU A 1 112 ? -6.621 1.830 -6.962 1.00 89.00 112 LEU A C 1
ATOM 856 O O . LEU A 1 112 ? -7.807 1.802 -7.282 1.00 89.00 112 LEU A O 1
ATOM 860 N N . ILE A 1 113 ? -6.226 1.869 -5.694 1.00 83.38 113 ILE A N 1
ATOM 861 C CA . ILE A 1 113 ? -7.117 2.013 -4.543 1.00 83.38 113 ILE A CA 1
ATOM 862 C C . ILE A 1 113 ? -6.409 2.973 -3.579 1.00 83.38 113 ILE A C 1
ATOM 864 O O . ILE A 1 113 ? -5.178 2.959 -3.500 1.00 83.38 113 ILE A O 1
ATOM 868 N N . GLU A 1 114 ? -7.155 3.809 -2.868 1.00 84.75 114 GLU A N 1
ATOM 869 C CA . GLU A 1 114 ? -6.624 4.688 -1.818 1.00 84.75 114 GLU A CA 1
ATOM 870 C C . GLU A 1 114 ? -6.475 3.932 -0.495 1.00 84.75 114 GLU A C 1
ATOM 872 O O . GLU A 1 114 ? -7.146 2.924 -0.257 1.00 84.75 114 GLU A O 1
ATOM 877 N N . SER A 1 115 ? -5.551 4.357 0.363 1.00 87.69 115 SER A N 1
ATOM 878 C CA . SER A 1 115 ? -5.368 3.729 1.674 1.00 87.69 115 SER A CA 1
ATOM 879 C C . SER A 1 115 ? -6.633 3.889 2.516 1.00 87.69 115 SER A C 1
ATOM 881 O O . SER A 1 115 ? -7.297 4.923 2.470 1.00 87.69 115 SER A O 1
ATOM 883 N N . HIS A 1 116 ? -7.014 2.857 3.268 1.00 90.62 116 HIS A N 1
ATOM 884 C CA . HIS A 1 116 ? -8.183 2.917 4.143 1.00 90.62 116 HIS A CA 1
ATOM 885 C C . HIS A 1 116 ? -7.791 3.493 5.506 1.00 90.62 116 HIS A C 1
ATOM 887 O O . HIS A 1 116 ? -7.838 2.772 6.497 1.00 90.62 116 HIS A O 1
ATOM 893 N N . ASN A 1 117 ? -7.375 4.758 5.557 1.00 91.25 117 ASN A N 1
ATOM 894 C CA . ASN A 1 117 ? -6.938 5.473 6.765 1.00 91.25 117 ASN A CA 1
ATOM 895 C C . ASN A 1 117 ? -7.735 6.789 6.944 1.00 91.25 117 ASN A C 1
ATOM 897 O O . ASN A 1 117 ? -8.697 7.042 6.214 1.00 91.25 117 ASN A O 1
ATOM 901 N N . ALA A 1 118 ? -7.366 7.620 7.923 1.00 93.75 118 ALA A N 1
ATOM 902 C CA . ALA A 1 118 ? -8.059 8.880 8.215 1.00 93.75 118 ALA A CA 1
ATOM 903 C C . ALA A 1 118 ? -7.951 9.952 7.110 1.00 93.75 118 ALA A C 1
ATOM 905 O O . ALA A 1 118 ? -8.753 10.884 7.094 1.00 93.75 118 ALA A O 1
ATOM 906 N N . GLU A 1 119 ? -7.021 9.811 6.165 1.00 92.50 119 GLU A N 1
ATOM 907 C CA . GLU A 1 119 ? -6.869 10.733 5.031 1.00 92.50 119 GLU A CA 1
ATOM 908 C C . GLU A 1 119 ? -7.906 10.456 3.930 1.00 92.50 119 GLU A C 1
ATOM 910 O O . GLU A 1 119 ? -8.254 11.335 3.139 1.00 92.50 119 GLU A O 1
ATOM 915 N N . ASN A 1 120 ? -8.459 9.241 3.897 1.00 92.44 120 ASN A N 1
ATOM 916 C CA . ASN A 1 120 ? -9.472 8.841 2.931 1.00 92.44 120 ASN A CA 1
ATOM 917 C C . ASN A 1 120 ? -10.854 9.370 3.325 1.00 92.44 120 ASN A C 1
ATOM 919 O O . ASN A 1 120 ? -11.609 8.734 4.069 1.00 92.44 120 ASN A O 1
ATOM 923 N N . ALA A 1 121 ? -11.218 10.525 2.766 1.00 94.44 121 ALA A N 1
ATOM 924 C CA . ALA A 1 121 ? -12.485 11.197 3.041 1.00 94.44 121 ALA A CA 1
ATOM 925 C C . ALA A 1 121 ? -13.717 10.293 2.845 1.00 94.44 121 ALA A C 1
ATOM 927 O O . ALA A 1 121 ? -14.676 10.394 3.615 1.00 94.44 121 ALA A O 1
ATOM 928 N N . ALA A 1 122 ? -13.695 9.380 1.866 1.00 93.12 122 ALA A N 1
ATOM 929 C CA . ALA A 1 122 ? -14.806 8.463 1.619 1.00 93.12 122 ALA A CA 1
ATOM 930 C C . ALA A 1 122 ? -14.967 7.440 2.755 1.00 93.12 122 ALA A C 1
ATOM 932 O O . ALA A 1 122 ? -16.090 7.159 3.186 1.00 93.12 122 ALA A O 1
ATOM 933 N N . ASP A 1 123 ? -13.864 6.909 3.288 1.00 92.94 123 ASP A N 1
ATOM 934 C CA . ASP A 1 123 ? -13.913 6.005 4.436 1.00 92.94 123 ASP A CA 1
ATOM 935 C C . ASP A 1 123 ? -14.244 6.715 5.745 1.00 92.94 123 ASP A C 1
ATOM 937 O O . ASP A 1 123 ? -15.021 6.176 6.539 1.00 92.94 123 ASP A O 1
ATOM 941 N N . VAL A 1 124 ? -13.738 7.934 5.940 1.00 95.31 124 VAL A N 1
ATOM 942 C CA . VAL A 1 124 ? -14.114 8.787 7.073 1.00 95.31 124 VAL A CA 1
ATOM 943 C C . VAL A 1 124 ? -15.613 9.076 7.057 1.00 95.31 124 VAL A C 1
ATOM 945 O O . VAL A 1 124 ? -16.289 8.925 8.077 1.00 95.31 124 VAL A O 1
ATOM 948 N N . GLN A 1 125 ? -16.162 9.455 5.902 1.00 95.31 125 GLN A N 1
ATOM 949 C CA . GLN A 1 125 ? -17.589 9.731 5.755 1.00 95.31 125 GLN A CA 1
ATOM 950 C C . GLN A 1 125 ? -18.435 8.471 5.967 1.00 95.31 125 GLN A C 1
ATOM 952 O O . GLN A 1 125 ? -19.449 8.520 6.669 1.00 95.31 125 GLN A O 1
ATOM 957 N N . ARG A 1 126 ? -18.016 7.329 5.408 1.00 94.62 126 ARG A N 1
ATOM 958 C CA . ARG A 1 126 ? -18.672 6.035 5.636 1.00 94.62 126 ARG A CA 1
ATOM 959 C C . ARG A 1 126 ? -18.704 5.687 7.123 1.00 94.62 126 ARG A C 1
ATOM 961 O O . ARG A 1 126 ? -19.747 5.279 7.617 1.00 94.62 126 ARG A O 1
ATOM 968 N N . LEU A 1 127 ? -17.582 5.845 7.822 1.00 95.19 127 LEU A N 1
ATOM 969 C CA . LEU A 1 127 ? -17.496 5.559 9.251 1.00 95.19 127 LEU A CA 1
ATOM 970 C C . LEU A 1 127 ? -18.378 6.518 10.061 1.00 95.19 127 LEU A C 1
ATOM 972 O O . LEU A 1 127 ? -19.192 6.080 10.860 1.00 95.19 127 LEU A O 1
ATOM 976 N N . ARG A 1 128 ? -18.300 7.830 9.821 1.00 95.62 128 ARG A N 1
ATOM 977 C CA . ARG A 1 128 ? -19.142 8.807 10.533 1.00 95.62 128 ARG A CA 1
ATOM 978 C C . ARG A 1 128 ? -20.637 8.583 10.305 1.00 95.62 128 ARG A C 1
ATOM 980 O O . ARG A 1 128 ? -21.415 8.781 11.226 1.00 95.62 128 ARG A O 1
ATOM 987 N N . SER A 1 129 ? -21.036 8.166 9.104 1.00 95.62 129 SER A N 1
ATOM 988 C CA . SER A 1 129 ? -22.443 7.884 8.783 1.00 95.62 129 SER A CA 1
ATOM 989 C C . SER A 1 129 ? -22.946 6.535 9.307 1.00 95.62 129 SER A C 1
ATOM 991 O O . SER A 1 129 ? -24.158 6.349 9.389 1.00 95.62 129 SER A O 1
ATOM 993 N N . SER A 1 130 ? -22.058 5.610 9.697 1.00 94.81 130 SER A N 1
ATOM 994 C CA . SER A 1 130 ? -22.453 4.339 10.319 1.00 94.81 130 SER A CA 1
ATOM 995 C C . SER A 1 130 ? -22.711 4.434 11.824 1.00 94.81 130 SER A C 1
ATOM 997 O O . SER A 1 130 ? -23.180 3.458 12.405 1.00 94.81 130 SER A O 1
ATOM 999 N N . HIS A 1 131 ? -22.436 5.584 12.447 1.00 95.94 131 HIS A N 1
ATOM 1000 C CA . HIS A 1 131 ? -22.618 5.813 13.881 1.00 95.94 131 HIS A CA 1
ATOM 1001 C C . HIS A 1 131 ? -23.529 7.024 14.149 1.00 95.94 131 HIS A C 1
ATOM 1003 O O . HIS A 1 131 ? -23.687 7.892 13.286 1.00 95.94 131 HIS A O 1
ATOM 1009 N N . PRO A 1 132 ? -24.148 7.115 15.342 1.00 96.62 132 PRO A N 1
ATOM 1010 C CA . PRO A 1 132 ? -24.909 8.290 15.749 1.00 96.62 132 PRO A CA 1
ATOM 1011 C C . PRO A 1 132 ? -24.103 9.590 15.634 1.00 96.62 132 PRO A C 1
ATOM 1013 O O . PRO A 1 132 ? -22.909 9.632 15.919 1.00 96.62 132 PRO A O 1
ATOM 1016 N N . VAL A 1 133 ? -24.783 10.691 15.301 1.00 95.19 133 VAL A N 1
ATOM 1017 C CA . VAL A 1 133 ? -24.147 12.001 15.049 1.00 95.19 133 VAL A CA 1
ATOM 1018 C C . VAL A 1 133 ? -23.260 12.468 16.210 1.00 95.19 133 VAL A C 1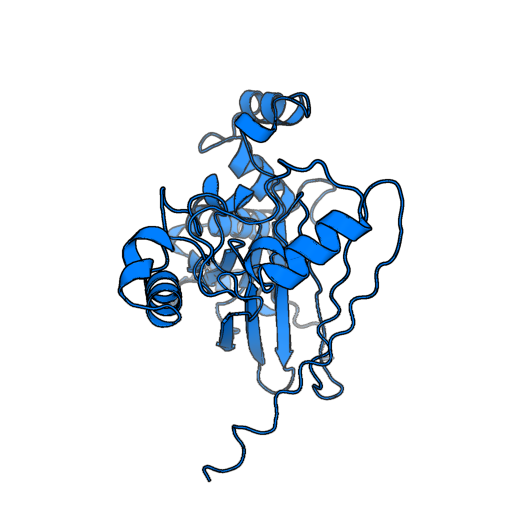
ATOM 1020 O O . VAL A 1 133 ? -22.197 13.040 15.976 1.00 95.19 133 VAL A O 1
ATOM 1023 N N . HIS A 1 134 ? -23.647 12.189 17.457 1.00 94.19 134 HIS A N 1
ATOM 1024 C CA . HIS A 1 134 ? -22.878 12.584 18.642 1.00 94.19 134 HIS A CA 1
ATOM 1025 C C . HIS A 1 134 ? -21.545 11.828 18.798 1.00 94.19 134 HIS A C 1
ATOM 1027 O O . HIS A 1 134 ? -20.664 12.301 19.510 1.00 94.19 134 HIS A O 1
ATOM 1033 N N . GLU A 1 135 ? -21.361 10.693 18.116 1.00 95.00 135 GLU A N 1
ATOM 1034 C CA . GLU A 1 135 ? -20.097 9.947 18.094 1.00 95.00 135 GLU A CA 1
ATOM 1035 C C . GLU A 1 135 ? -19.130 10.442 17.009 1.00 95.00 135 GLU A C 1
ATOM 1037 O O . GLU A 1 135 ? -17.943 10.120 17.044 1.00 95.00 135 GLU A O 1
ATOM 1042 N N . SER A 1 136 ? -19.600 11.250 16.052 1.00 90.94 136 SER A N 1
ATOM 1043 C CA . SER A 1 136 ? -18.828 11.654 14.863 1.00 90.94 136 SER A CA 1
ATOM 1044 C C . SER A 1 136 ? -17.495 12.355 15.170 1.00 90.94 136 SER A C 1
ATOM 1046 O O . SER A 1 136 ? -16.558 12.264 14.370 1.00 90.94 136 SER A O 1
ATOM 1048 N N . ALA A 1 137 ? -17.402 13.019 16.326 1.00 89.12 137 ALA A N 1
ATOM 1049 C CA . ALA A 1 137 ? -16.191 13.671 16.823 1.00 89.12 137 ALA A CA 1
ATOM 1050 C C . ALA A 1 137 ? -15.188 12.698 17.473 1.00 89.12 137 ALA A C 1
ATOM 1052 O O . ALA A 1 137 ? -14.020 13.040 17.624 1.00 89.12 137 ALA A O 1
ATOM 1053 N N . PHE A 1 138 ? -15.626 11.497 17.861 1.00 92.50 138 PHE A N 1
ATOM 1054 C CA . PHE A 1 138 ? -14.820 10.519 18.599 1.00 92.50 138 PHE A CA 1
ATOM 1055 C C . PHE A 1 138 ? -14.416 9.307 17.756 1.00 92.50 138 PHE A C 1
ATOM 1057 O O . PHE A 1 138 ? -13.423 8.656 18.079 1.00 92.50 138 PHE A O 1
ATOM 1064 N N . VAL A 1 139 ? -15.146 9.015 16.669 1.00 95.12 139 VAL A N 1
ATOM 1065 C CA . VAL A 1 139 ? -14.837 7.886 15.769 1.00 95.12 139 VAL A CA 1
ATOM 1066 C C . VAL A 1 139 ? -13.442 7.986 15.151 1.00 95.12 139 VAL A C 1
ATOM 1068 O O . VAL A 1 139 ? -12.805 6.958 14.938 1.00 95.12 139 VAL A O 1
ATOM 1071 N N . ILE A 1 140 ? -12.946 9.201 14.906 1.00 95.62 140 ILE A N 1
ATOM 1072 C CA . ILE A 1 140 ? -11.574 9.462 14.462 1.00 95.62 140 ILE A CA 1
ATOM 1073 C C . ILE A 1 140 ? -10.983 10.536 15.365 1.00 95.62 140 ILE A C 1
ATOM 1075 O O . ILE A 1 140 ? -11.538 11.629 15.462 1.00 95.62 140 ILE A O 1
ATOM 1079 N N . ARG A 1 141 ? -9.867 10.212 16.016 1.00 94.31 141 ARG A N 1
ATOM 1080 C CA . ARG A 1 141 ? -9.087 11.118 16.868 1.00 94.31 141 ARG A CA 1
ATOM 1081 C C . ARG A 1 141 ? -7.617 10.910 16.554 1.00 94.31 141 ARG A C 1
ATOM 1083 O O . ARG A 1 141 ? -7.227 9.766 16.347 1.00 94.31 141 ARG A O 1
ATOM 1090 N N . ASP A 1 142 ? -6.838 11.984 16.509 1.00 93.44 142 ASP A N 1
ATOM 1091 C CA . ASP A 1 142 ? -5.399 11.923 16.210 1.00 93.44 142 ASP A CA 1
ATOM 1092 C C . ASP A 1 142 ? -5.103 11.075 14.954 1.00 93.44 142 ASP A C 1
ATOM 1094 O O . ASP A 1 142 ? -4.247 10.192 14.961 1.00 93.44 142 ASP A O 1
ATOM 1098 N N . ASP A 1 143 ? -5.921 11.278 13.911 1.00 94.44 143 ASP A N 1
ATOM 1099 C CA . ASP A 1 143 ? -5.890 10.557 12.628 1.00 94.44 143 ASP A CA 1
ATOM 1100 C C . ASP A 1 143 ? -6.007 9.024 12.734 1.00 94.44 143 ASP A C 1
ATOM 1102 O O . ASP A 1 143 ? -5.592 8.269 11.853 1.00 94.44 143 ASP A O 1
ATOM 1106 N N . ARG A 1 144 ? -6.629 8.545 13.819 1.00 94.81 144 ARG A N 1
ATOM 1107 C CA . ARG A 1 144 ? -6.805 7.124 14.139 1.00 94.81 144 ARG A CA 1
ATOM 1108 C C . ARG A 1 144 ? -8.243 6.798 14.525 1.00 94.81 144 ARG A C 1
ATOM 1110 O O . ARG A 1 144 ? -8.921 7.557 15.222 1.00 94.81 144 ARG A O 1
ATOM 1117 N N . LEU A 1 145 ? -8.699 5.609 14.143 1.00 95.25 145 LEU A N 1
ATOM 1118 C CA . LEU A 1 145 ? -9.953 5.014 14.590 1.00 95.25 145 LEU A CA 1
ATOM 1119 C C . LEU A 1 145 ? -9.975 4.930 16.120 1.00 95.25 145 LEU A C 1
ATOM 1121 O O . LEU A 1 145 ? -9.134 4.264 16.733 1.00 95.25 145 LEU A O 1
ATOM 1125 N N . LEU A 1 146 ? -10.940 5.624 16.724 1.00 95.69 146 LEU A N 1
ATOM 1126 C CA . LEU A 1 146 ? -11.096 5.778 18.175 1.00 95.69 146 LEU A CA 1
ATOM 1127 C C . LEU A 1 146 ? -9.827 6.280 18.897 1.00 95.69 146 LEU A C 1
ATOM 1129 O O . LEU A 1 146 ? -9.716 6.146 20.116 1.00 95.69 146 LEU A O 1
ATOM 1133 N N . GLY A 1 147 ? -8.889 6.910 18.180 1.00 94.06 147 GLY A N 1
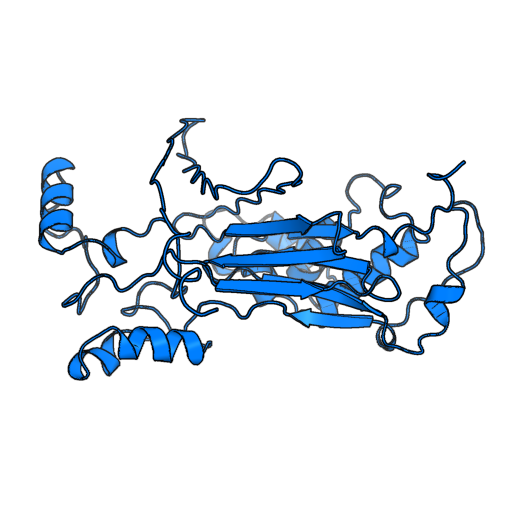ATOM 1134 C CA . GLY A 1 147 ? -7.603 7.372 18.717 1.00 94.06 147 GLY A CA 1
ATOM 1135 C C . GLY A 1 147 ? -6.527 6.293 18.854 1.00 94.06 147 GLY A C 1
ATOM 1136 O O . GLY A 1 147 ? -5.478 6.561 19.427 1.00 94.06 147 GLY A O 1
ATOM 1137 N N . GLU A 1 148 ? -6.764 5.074 18.360 1.00 92.44 148 GLU A N 1
ATOM 1138 C CA . GLU A 1 148 ? -5.835 3.949 18.541 1.00 92.44 148 GLU A CA 1
ATOM 1139 C C . GLU A 1 148 ? -5.334 3.378 17.205 1.00 92.44 148 GLU A C 1
ATOM 1141 O O . GLU A 1 148 ? -4.124 3.297 16.970 1.00 92.44 148 GLU A O 1
ATOM 1146 N N . LEU A 1 149 ? -6.246 2.998 16.305 1.00 91.44 149 LEU A N 1
ATOM 1147 C CA . LEU A 1 149 ? -5.919 2.196 15.122 1.00 91.44 149 LEU A CA 1
ATOM 1148 C C . LEU A 1 149 ? -5.824 3.060 13.854 1.00 91.44 149 LEU A C 1
ATOM 1150 O O . LEU A 1 149 ? -6.744 3.806 13.549 1.00 91.44 149 LEU A O 1
ATOM 1154 N N . MET A 1 150 ? -4.728 2.955 13.101 1.00 90.81 150 MET A N 1
ATOM 1155 C CA . MET A 1 150 ? -4.517 3.743 11.874 1.00 90.81 150 MET A CA 1
ATOM 1156 C C . MET A 1 150 ? -5.478 3.367 10.716 1.00 90.81 150 MET A C 1
ATOM 1158 O O . MET A 1 150 ? -6.154 4.258 10.196 1.00 90.81 150 MET A O 1
ATOM 1162 N N . PRO A 1 151 ? -5.627 2.087 10.319 1.00 92.31 151 PRO A N 1
ATOM 1163 C CA . PRO A 1 151 ? -6.564 1.688 9.287 1.00 92.31 151 PRO A CA 1
ATOM 1164 C C . PRO A 1 151 ? -8.013 1.680 9.784 1.00 92.31 151 PRO A C 1
ATOM 1166 O O . PRO A 1 151 ? -8.352 1.179 10.856 1.00 92.31 151 PRO A O 1
ATOM 1169 N N . LEU A 1 152 ? -8.903 2.151 8.919 1.00 93.44 152 LEU A N 1
ATOM 1170 C CA . LEU A 1 152 ? -10.357 2.165 9.075 1.00 93.44 152 LEU A CA 1
ATOM 1171 C C . LEU A 1 152 ? -11.018 0.878 8.552 1.00 93.44 152 LEU A C 1
ATOM 1173 O O . LEU A 1 152 ? -12.242 0.704 8.648 1.00 93.44 152 LEU A O 1
ATOM 1177 N N . ARG A 1 153 ? -10.220 -0.038 7.987 1.00 90.50 153 ARG A N 1
ATOM 1178 C CA . ARG A 1 153 ? -10.626 -1.391 7.590 1.00 90.50 153 ARG A CA 1
ATOM 1179 C C . ARG A 1 153 ? -9.506 -2.382 7.896 1.00 90.50 153 ARG A C 1
ATOM 1181 O O . ARG A 1 153 ? -8.390 -2.169 7.458 1.00 90.50 153 ARG A O 1
ATOM 1188 N N . ALA A 1 154 ? -9.799 -3.486 8.571 1.00 85.19 154 ALA A N 1
ATOM 1189 C CA . ALA A 1 154 ? -8.828 -4.558 8.808 1.00 85.19 154 ALA A CA 1
ATOM 1190 C C . ALA A 1 154 ? -9.546 -5.893 9.023 1.00 85.19 154 ALA A C 1
ATOM 1192 O O . ALA A 1 154 ? -10.707 -5.935 9.452 1.00 85.19 154 ALA A O 1
ATOM 1193 N N . PHE A 1 155 ? -8.868 -7.012 8.776 1.00 82.38 155 PHE A N 1
ATOM 1194 C CA . PHE A 1 155 ? -9.254 -8.287 9.394 1.00 82.38 155 PHE A CA 1
ATOM 1195 C C . PHE A 1 155 ? -8.744 -8.343 10.843 1.00 82.38 155 PHE A C 1
ATOM 1197 O O . PHE A 1 155 ? -7.905 -7.547 11.231 1.00 82.38 155 PHE A O 1
ATOM 1204 N N . GLY A 1 156 ? -9.262 -9.259 11.667 1.00 84.56 156 GLY A N 1
ATOM 1205 C CA . GLY A 1 156 ? -8.850 -9.336 13.078 1.00 84.56 156 GLY A CA 1
ATOM 1206 C C . GLY A 1 156 ? -9.438 -8.205 13.923 1.00 84.56 156 GLY A C 1
ATOM 1207 O O . GLY A 1 156 ? -10.620 -7.905 13.751 1.00 84.56 156 GLY A O 1
ATOM 1208 N N . ASP A 1 157 ? -8.652 -7.621 14.831 1.00 86.75 157 ASP A N 1
ATOM 1209 C CA . ASP A 1 157 ? -9.017 -6.431 15.620 1.00 86.75 157 ASP A CA 1
ATOM 1210 C C . ASP A 1 157 ? -10.427 -6.485 16.226 1.00 86.75 157 ASP A C 1
ATOM 1212 O O . ASP A 1 157 ? -11.244 -5.567 16.117 1.00 86.75 157 ASP A O 1
ATOM 1216 N N . ILE A 1 158 ? -10.738 -7.615 16.870 1.00 90.44 158 ILE A N 1
ATOM 1217 C CA . ILE A 1 158 ? -12.079 -7.892 17.404 1.00 90.44 158 ILE A CA 1
ATOM 1218 C C . ILE A 1 158 ? -12.545 -6.834 18.411 1.00 90.44 158 ILE A C 1
ATOM 1220 O O . ILE A 1 158 ? -13.743 -6.564 18.489 1.00 90.44 158 ILE A O 1
ATOM 1224 N N . ARG A 1 159 ? -11.605 -6.178 19.109 1.00 92.38 159 ARG A N 1
ATOM 1225 C CA . ARG A 1 159 ? -11.863 -5.078 20.052 1.00 92.38 159 ARG A CA 1
ATOM 1226 C C . ARG A 1 159 ? -12.494 -3.837 19.414 1.00 92.38 159 ARG A C 1
ATOM 1228 O O . ARG A 1 159 ? -13.007 -3.000 20.139 1.00 92.38 159 ARG A O 1
ATOM 1235 N N . PHE A 1 160 ? -12.463 -3.727 18.083 1.00 94.62 160 PHE A N 1
ATOM 1236 C CA . PHE A 1 160 ? -13.118 -2.662 17.317 1.00 94.62 160 PHE A CA 1
ATOM 1237 C C . PHE A 1 160 ? -14.419 -3.127 16.636 1.00 94.62 160 PHE A C 1
ATOM 1239 O O . PHE A 1 160 ? -15.022 -2.378 15.866 1.00 94.62 160 PHE A O 1
ATOM 1246 N N . LYS A 1 161 ? -14.829 -4.386 16.840 1.00 94.25 161 LYS A N 1
ATOM 1247 C CA . LYS A 1 161 ? -15.909 -5.037 16.079 1.00 94.25 161 LYS A CA 1
ATOM 1248 C C . LYS A 1 161 ? -16.994 -5.637 16.953 1.00 94.25 161 LYS A C 1
ATOM 1250 O O . LYS A 1 161 ? -18.163 -5.566 16.595 1.00 94.25 161 LYS A O 1
ATOM 1255 N N . TRP A 1 162 ? -16.607 -6.324 18.021 1.00 95.25 162 TRP A N 1
ATOM 1256 C CA . TRP A 1 162 ? -17.536 -7.136 18.800 1.00 95.25 162 TRP A CA 1
ATOM 1257 C C . TRP A 1 162 ? -18.297 -6.291 19.826 1.00 95.25 162 TRP A C 1
ATOM 1259 O O . TRP A 1 162 ? -17.760 -5.286 20.301 1.00 95.25 162 TRP A O 1
ATOM 1269 N N . PRO A 1 163 ? -19.526 -6.689 20.199 1.00 96.31 163 PRO A N 1
ATOM 1270 C CA . PRO A 1 163 ? -20.261 -6.048 21.279 1.00 96.31 163 PRO A CA 1
ATOM 1271 C C . PRO A 1 163 ? -19.466 -6.036 22.589 1.00 96.31 163 PRO A C 1
ATOM 1273 O O . PRO A 1 163 ? -18.763 -6.995 22.919 1.00 96.31 163 PRO A O 1
ATOM 1276 N N . SER A 1 164 ? -19.629 -4.974 23.377 1.00 94.56 164 SER A N 1
ATOM 1277 C CA . SER A 1 164 ? -18.908 -4.780 24.641 1.00 94.56 164 SER A CA 1
ATOM 1278 C C . SER A 1 164 ? -19.090 -5.946 25.619 1.00 94.56 164 SER A C 1
ATOM 1280 O O . SER A 1 164 ? -18.144 -6.324 26.306 1.00 94.56 164 SER A O 1
ATOM 1282 N N . GLU A 1 165 ? -20.277 -6.558 25.660 1.00 93.81 165 GLU A N 1
ATOM 1283 C CA . GLU A 1 165 ? -20.558 -7.711 26.526 1.00 93.81 165 GLU A CA 1
ATOM 1284 C C . GLU A 1 165 ? -19.831 -8.987 26.088 1.00 93.81 165 GLU A C 1
ATOM 1286 O O . GLU A 1 165 ? -19.326 -9.726 26.937 1.00 93.81 165 GLU A O 1
ATOM 1291 N N . GLU A 1 166 ? -19.696 -9.218 24.779 1.00 94.81 166 GLU A N 1
ATOM 1292 C CA . GLU A 1 166 ? -18.916 -10.343 24.251 1.00 94.81 166 GLU A CA 1
ATOM 1293 C C . GLU A 1 166 ? -17.428 -10.163 24.550 1.00 94.81 166 GLU A C 1
ATOM 1295 O O . GLU A 1 166 ? -16.774 -11.097 25.011 1.00 94.81 166 GLU A O 1
ATOM 1300 N N . LEU A 1 167 ? -16.902 -8.946 24.376 1.00 93.81 167 LEU A N 1
ATOM 1301 C CA . LEU A 1 167 ? -15.522 -8.627 24.740 1.00 93.81 167 LEU A CA 1
ATOM 1302 C C . LEU A 1 167 ? -15.277 -8.881 26.233 1.00 93.81 167 LEU A C 1
ATOM 1304 O O . LEU A 1 167 ? -14.349 -9.604 26.587 1.00 93.81 167 LEU A O 1
ATOM 1308 N N . LYS A 1 168 ? -16.150 -8.388 27.120 1.00 92.50 168 LYS A N 1
ATOM 1309 C CA . LYS A 1 168 ? -16.052 -8.657 28.567 1.00 92.50 168 LYS A CA 1
ATOM 1310 C C . LYS A 1 168 ? -16.119 -10.153 28.890 1.00 92.50 168 LYS A C 1
ATOM 1312 O O . LYS A 1 168 ? -15.432 -10.605 29.803 1.00 92.50 168 LYS A O 1
ATOM 1317 N N . HIS A 1 169 ? -16.939 -10.925 28.176 1.00 92.88 169 HIS A N 1
ATOM 1318 C CA . HIS A 1 169 ? -16.995 -12.376 28.346 1.00 92.88 169 HIS A CA 1
ATOM 1319 C C . HIS A 1 169 ? -15.673 -13.044 27.951 1.00 92.88 169 HIS A C 1
ATOM 1321 O O . HIS A 1 169 ? -15.155 -13.851 28.718 1.00 92.88 169 HIS A O 1
ATOM 1327 N N . VAL A 1 170 ? -15.082 -12.647 26.820 1.00 90.69 170 VAL A N 1
ATOM 1328 C CA . VAL A 1 170 ? -13.756 -13.119 26.391 1.00 90.69 170 VAL A CA 1
ATOM 1329 C C . VAL A 1 170 ? -12.677 -12.759 27.416 1.00 90.69 170 VAL A C 1
ATOM 1331 O O . VAL A 1 170 ? -11.876 -13.625 27.754 1.00 90.69 170 VAL A O 1
ATOM 1334 N N . ALA A 1 171 ? -12.679 -11.539 27.971 1.00 91.25 171 ALA A N 1
ATOM 1335 C CA . ALA A 1 171 ? -11.751 -11.163 29.047 1.00 91.25 171 ALA A CA 1
ATOM 1336 C C . ALA A 1 171 ? -11.846 -12.102 30.252 1.00 91.25 171 ALA A C 1
ATOM 1338 O O . ALA A 1 171 ? -10.817 -12.545 30.753 1.00 91.25 171 ALA A O 1
ATOM 1339 N N . ARG A 1 172 ? -13.071 -12.428 30.691 1.00 91.12 172 ARG A N 1
ATOM 1340 C CA . ARG A 1 172 ? -13.293 -13.357 31.810 1.00 91.12 172 ARG A CA 1
ATOM 1341 C C . ARG A 1 172 ? -12.816 -14.770 31.486 1.00 91.12 172 ARG A C 1
ATOM 1343 O O . ARG A 1 172 ? -12.199 -15.403 32.329 1.00 91.12 172 ARG A O 1
ATOM 1350 N N . LEU A 1 173 ? -13.090 -15.261 30.276 1.00 93.19 173 LEU A N 1
ATOM 1351 C CA . LEU A 1 173 ? -12.654 -16.594 29.842 1.00 93.19 173 LEU A CA 1
ATOM 1352 C C . LEU A 1 173 ? -11.129 -16.722 29.753 1.00 93.19 173 LEU A C 1
ATOM 1354 O O . LEU A 1 173 ? -10.594 -17.799 29.992 1.00 93.19 173 LEU A O 1
ATOM 1358 N N . LEU A 1 174 ? -10.447 -15.640 29.379 1.00 92.69 174 LEU A N 1
ATOM 1359 C CA . LEU A 1 174 ? -8.992 -15.588 29.251 1.00 92.69 174 LEU A CA 1
ATOM 1360 C C . LEU A 1 174 ? -8.284 -15.163 30.547 1.00 92.69 174 LEU A C 1
ATOM 1362 O O . LEU A 1 174 ? -7.070 -14.981 30.518 1.00 92.69 174 LEU A O 1
ATOM 1366 N N . ASP A 1 175 ? -9.029 -14.994 31.644 1.00 93.12 175 ASP A N 1
ATOM 1367 C CA . ASP A 1 175 ? -8.528 -14.535 32.947 1.00 93.12 175 ASP A CA 1
ATOM 1368 C C . ASP A 1 175 ? -7.663 -13.263 32.837 1.00 93.12 175 ASP A C 1
ATOM 1370 O O . ASP A 1 175 ? -6.590 -13.131 33.427 1.00 93.12 175 ASP A O 1
ATOM 1374 N N . LEU A 1 176 ? -8.107 -12.320 31.994 1.00 91.31 176 LEU A N 1
ATOM 1375 C CA . LEU A 1 176 ? -7.390 -11.064 31.798 1.00 91.31 176 LEU A CA 1
ATOM 1376 C C . LEU A 1 176 ? -7.520 -10.172 33.041 1.00 91.31 176 LEU A C 1
ATOM 1378 O O . LEU A 1 176 ? -8.575 -10.159 33.682 1.00 91.31 176 LEU A O 1
ATOM 1382 N N . PRO A 1 177 ? -6.494 -9.356 33.352 1.00 90.12 177 PRO A N 1
ATOM 1383 C CA . PRO A 1 177 ? -6.546 -8.428 34.474 1.00 90.12 177 PRO A CA 1
ATOM 1384 C C . PRO A 1 177 ? -7.794 -7.526 34.430 1.00 90.12 177 PRO A C 1
ATOM 1386 O O . PRO A 1 177 ? -8.182 -7.093 33.342 1.00 90.12 177 PRO A O 1
ATOM 1389 N N . PRO A 1 178 ? -8.375 -7.139 35.584 1.00 81.81 178 PRO A N 1
ATOM 1390 C CA . PRO A 1 178 ? -9.590 -6.314 35.633 1.00 81.81 178 PRO A CA 1
ATOM 1391 C C . PRO A 1 178 ? -9.487 -4.989 34.863 1.00 81.81 178 PRO A C 1
ATOM 1393 O O . PRO A 1 178 ? -10.476 -4.510 34.318 1.00 81.81 178 PRO A O 1
ATOM 1396 N N . ASN A 1 179 ? -8.279 -4.422 34.793 1.00 84.12 179 ASN A N 1
ATOM 1397 C CA . ASN A 1 179 ? -7.988 -3.155 34.117 1.00 84.12 179 ASN A CA 1
ATOM 1398 C C . ASN A 1 179 ? -7.432 -3.342 32.696 1.00 84.12 179 ASN A C 1
ATOM 1400 O O . ASN A 1 179 ? -6.886 -2.401 32.123 1.00 84.12 179 ASN A O 1
ATOM 1404 N N . TYR A 1 180 ? -7.506 -4.550 32.130 1.00 86.50 180 TYR A N 1
ATOM 1405 C CA . TYR A 1 180 ? -7.050 -4.783 30.766 1.00 86.50 180 TYR A CA 1
ATOM 1406 C C . TYR A 1 180 ? -7.945 -4.004 29.783 1.00 86.50 180 TYR A C 1
ATOM 1408 O O . TYR A 1 180 ? -9.163 -4.212 29.782 1.00 86.50 180 TYR A O 1
ATOM 1416 N N . PRO A 1 181 ? -7.389 -3.120 28.932 1.00 86.31 181 PRO A N 1
ATOM 1417 C CA . PRO A 1 181 ? -8.169 -2.276 28.031 1.00 86.31 181 PRO A CA 1
ATOM 1418 C C . PRO A 1 181 ? -8.676 -3.099 26.841 1.00 86.31 181 PRO A C 1
ATOM 1420 O O . PRO A 1 181 ? -8.116 -3.053 25.745 1.00 86.31 181 PRO A O 1
ATOM 1423 N N . ILE A 1 182 ? -9.718 -3.904 27.071 1.00 90.31 182 ILE A N 1
ATOM 1424 C CA . ILE A 1 182 ? -10.249 -4.839 26.072 1.00 90.31 182 ILE A CA 1
ATOM 1425 C C . ILE A 1 182 ? -11.036 -4.153 24.954 1.00 90.31 182 ILE A C 1
ATOM 1427 O O . ILE A 1 182 ? -11.203 -4.735 23.885 1.00 90.31 182 ILE A O 1
ATOM 1431 N N . MET A 1 183 ? -11.514 -2.933 25.191 1.00 90.94 183 MET A N 1
ATOM 1432 C CA . MET A 1 183 ? -12.148 -2.089 24.185 1.00 90.94 183 MET A CA 1
ATOM 1433 C C . MET A 1 183 ? -11.570 -0.670 24.254 1.00 90.94 183 MET A C 1
ATOM 1435 O O . MET A 1 183 ? -11.145 -0.254 25.336 1.00 90.94 183 MET A O 1
ATOM 1439 N N . PRO A 1 184 ? -11.548 0.062 23.130 1.00 92.62 184 PRO A N 1
ATOM 1440 C CA . PRO A 1 184 ? -11.107 1.453 23.097 1.00 92.62 184 PRO A CA 1
ATOM 1441 C C . PRO A 1 184 ? -11.995 2.392 23.923 1.00 92.62 184 PRO A C 1
ATOM 1443 O O . PRO A 1 184 ? -13.105 2.046 24.338 1.00 92.62 184 PRO A O 1
ATOM 1446 N N . ALA A 1 185 ? -11.529 3.626 24.110 1.00 91.25 185 ALA A N 1
ATOM 1447 C CA . ALA A 1 185 ? -12.374 4.702 24.621 1.00 91.25 185 ALA A CA 1
ATOM 1448 C C . ALA A 1 185 ? -13.522 5.029 23.643 1.00 91.25 185 ALA A C 1
ATOM 1450 O O . ALA A 1 185 ? -13.390 4.847 22.434 1.00 91.25 185 ALA A O 1
ATOM 1451 N N . PHE A 1 186 ? -14.633 5.557 24.171 1.00 91.88 186 PHE A N 1
ATOM 1452 C CA . PHE A 1 186 ? -15.812 5.975 23.388 1.00 91.88 186 PHE A CA 1
ATOM 1453 C C . PHE A 1 186 ? -16.491 4.839 22.591 1.00 91.88 186 PHE A C 1
ATOM 1455 O O . PHE A 1 186 ? -17.080 5.072 21.541 1.00 91.88 186 PHE A O 1
ATOM 1462 N N . TYR A 1 187 ? -16.424 3.605 23.102 1.00 94.94 187 TYR A N 1
ATOM 1463 C CA . TYR A 1 187 ? -16.927 2.395 22.446 1.00 94.94 187 TYR A CA 1
ATOM 1464 C C . TYR A 1 187 ? -18.414 2.125 22.745 1.00 94.94 187 TYR A C 1
ATOM 1466 O O . TYR A 1 187 ? -18.761 1.297 23.592 1.00 94.94 187 TYR A O 1
ATOM 1474 N N . THR A 1 188 ? -19.295 2.851 22.058 1.00 94.44 188 THR A N 1
ATOM 1475 C CA . THR A 1 188 ? -20.748 2.873 22.310 1.00 94.44 188 THR A CA 1
ATOM 1476 C C . THR A 1 188 ? -21.546 2.014 21.323 1.00 94.44 188 THR A C 1
ATOM 1478 O O . THR A 1 188 ? -22.390 1.224 21.743 1.00 94.44 188 THR A O 1
ATOM 1481 N N . THR A 1 189 ? -21.281 2.129 20.018 1.00 95.69 189 THR A N 1
ATOM 1482 C CA . THR A 1 189 ? -22.040 1.479 18.934 1.00 95.69 189 THR A CA 1
ATOM 1483 C C . THR A 1 189 ? -21.153 0.644 17.998 1.00 95.69 189 THR A C 1
ATOM 1485 O O . THR A 1 189 ? -21.077 0.919 16.801 1.00 95.69 189 THR A O 1
ATOM 1488 N N . PRO A 1 190 ? -20.470 -0.410 18.490 1.00 95.56 190 PRO A N 1
ATOM 1489 C CA . PRO A 1 190 ? -19.723 -1.300 17.604 1.00 95.56 190 PRO A CA 1
ATOM 1490 C C . PRO A 1 190 ? -20.633 -1.982 16.567 1.00 95.56 190 PRO A C 1
ATOM 1492 O O . PRO A 1 190 ? -21.808 -2.227 16.854 1.00 95.56 190 PRO A O 1
ATOM 1495 N N . PRO A 1 191 ? -20.106 -2.362 15.386 1.00 96.06 191 PRO A N 1
ATOM 1496 C CA . PRO A 1 191 ? -18.692 -2.365 14.991 1.00 96.06 191 PRO A CA 1
ATOM 1497 C C . PRO A 1 191 ? -18.187 -1.022 14.434 1.00 96.06 191 PRO A C 1
ATOM 1499 O O . PRO A 1 191 ? -18.832 -0.422 13.583 1.00 96.06 191 PRO A O 1
ATOM 1502 N N . TYR A 1 192 ? -16.970 -0.629 14.818 1.00 96.00 192 TYR A N 1
ATOM 1503 C CA . TYR A 1 192 ? -16.262 0.547 14.283 1.00 96.00 192 TYR A CA 1
ATOM 1504 C C . TYR A 1 192 ? -15.282 0.195 13.152 1.00 96.00 192 TYR A C 1
ATOM 1506 O O . TYR A 1 192 ? -14.958 1.033 12.315 1.00 96.00 192 TYR A O 1
ATOM 1514 N N . LEU A 1 193 ? -14.811 -1.056 13.091 1.00 94.31 193 LEU A N 1
ATOM 1515 C CA . LEU A 1 193 ? -13.850 -1.514 12.086 1.00 94.31 193 LEU A CA 1
ATOM 1516 C C . LEU A 1 193 ? -14.486 -2.478 11.082 1.00 94.31 193 LEU A C 1
ATOM 1518 O O . LEU A 1 193 ? -14.994 -3.544 11.440 1.00 94.31 193 LEU A O 1
ATOM 1522 N N . SER A 1 194 ? -14.394 -2.155 9.793 1.00 89.75 194 SER A N 1
ATOM 1523 C CA . SER A 1 194 ? -14.900 -3.031 8.733 1.00 89.75 194 SER A CA 1
ATOM 1524 C C . SER A 1 194 ? -13.845 -4.044 8.289 1.00 89.75 194 SER A C 1
ATOM 1526 O O . SER A 1 194 ? -12.675 -3.716 8.137 1.00 89.75 194 SER A O 1
ATOM 1528 N N . SER A 1 195 ? -14.270 -5.280 8.024 1.00 87.19 195 SER A N 1
ATOM 1529 C CA . SER A 1 195 ? -13.450 -6.287 7.318 1.00 87.19 195 SER A CA 1
ATOM 1530 C C . SER A 1 195 ? -13.849 -6.438 5.847 1.00 87.19 195 SER A C 1
ATOM 1532 O O . SER A 1 195 ? -13.386 -7.345 5.160 1.00 87.19 195 SER A O 1
ATOM 1534 N N . THR A 1 196 ? -14.727 -5.556 5.363 1.00 84.75 196 THR A N 1
ATOM 1535 C CA . THR A 1 196 ? -15.218 -5.590 3.986 1.00 84.75 196 THR A CA 1
ATOM 1536 C C . THR A 1 196 ? -14.227 -4.873 3.071 1.00 84.75 196 THR A C 1
ATOM 1538 O O . THR A 1 196 ? -14.026 -3.663 3.242 1.00 84.75 196 THR A O 1
ATOM 1541 N N . PRO A 1 197 ? -13.623 -5.569 2.092 1.00 82.12 197 PRO A N 1
ATOM 1542 C CA . PRO A 1 197 ? -12.706 -4.934 1.161 1.00 82.12 197 PRO A CA 1
ATOM 1543 C C . PRO A 1 197 ? -13.406 -3.927 0.256 1.00 82.12 197 PRO A C 1
ATOM 1545 O O . PRO A 1 197 ? -14.567 -4.111 -0.114 1.00 82.12 197 PRO A O 1
ATOM 1548 N N . GLN A 1 198 ? -12.679 -2.892 -0.160 1.00 80.44 198 GLN A N 1
ATOM 1549 C CA . GLN A 1 198 ? -13.035 -2.175 -1.380 1.00 80.44 198 GLN A CA 1
ATOM 1550 C C . GLN A 1 198 ? -12.577 -3.005 -2.577 1.00 80.44 198 GLN A C 1
ATOM 1552 O O . GLN A 1 198 ? -11.436 -3.457 -2.604 1.00 80.44 198 GLN A O 1
ATOM 1557 N N . VAL A 1 199 ? -13.466 -3.211 -3.549 1.00 81.06 199 VAL A N 1
ATOM 1558 C CA . VAL A 1 199 ? -13.170 -3.940 -4.788 1.00 81.06 199 VAL A CA 1
ATOM 1559 C C . VAL A 1 199 ? -13.250 -2.977 -5.963 1.00 81.06 199 VAL A C 1
ATOM 1561 O O . VAL A 1 199 ? -14.287 -2.351 -6.174 1.00 81.06 199 VAL A O 1
ATOM 1564 N N . VAL A 1 200 ? -12.169 -2.880 -6.731 1.00 77.44 200 VAL A N 1
ATOM 1565 C CA . VAL A 1 200 ? -12.078 -2.080 -7.953 1.00 77.44 200 VAL A CA 1
ATOM 1566 C C . VAL A 1 200 ? -11.787 -3.004 -9.126 1.00 77.44 200 VAL A C 1
ATOM 1568 O O . VAL A 1 200 ? -10.902 -3.855 -9.061 1.00 77.44 200 VAL A O 1
ATOM 1571 N N . TRP A 1 201 ? -12.539 -2.826 -10.206 1.00 80.88 201 TRP A N 1
ATOM 1572 C CA . TRP A 1 201 ? -12.322 -3.520 -11.469 1.00 80.88 201 TRP A CA 1
ATOM 1573 C C . TRP A 1 201 ? -11.643 -2.564 -12.435 1.00 80.88 201 TRP A C 1
ATOM 1575 O O . TRP A 1 201 ? -12.181 -1.494 -12.718 1.00 80.88 201 TRP A O 1
ATOM 1585 N N . ARG A 1 202 ? -10.477 -2.953 -12.951 1.00 80.38 202 ARG A N 1
ATOM 1586 C CA . ARG A 1 202 ? -9.738 -2.159 -13.931 1.00 80.38 202 ARG A CA 1
ATOM 1587 C C . ARG A 1 202 ? -9.356 -3.040 -15.123 1.00 80.38 202 ARG A C 1
ATOM 1589 O O . ARG A 1 202 ? -8.601 -4.001 -14.952 1.00 80.38 202 ARG A O 1
ATOM 1596 N N . PRO A 1 203 ? -9.883 -2.751 -16.326 1.00 82.25 203 PRO A N 1
ATOM 1597 C CA . PRO A 1 203 ? -9.413 -3.376 -17.555 1.00 82.25 203 PRO A CA 1
ATOM 1598 C C . PRO A 1 203 ? -7.945 -3.018 -17.788 1.00 82.25 203 PRO A C 1
ATOM 1600 O O . PRO A 1 203 ? -7.572 -1.847 -17.674 1.00 82.25 203 PRO A O 1
ATOM 1603 N N . LEU A 1 204 ? -7.114 -4.010 -18.100 1.00 83.81 204 LEU A N 1
ATOM 1604 C CA . LEU A 1 204 ? -5.745 -3.727 -18.515 1.00 83.81 204 LEU A CA 1
ATOM 1605 C C . LEU A 1 204 ? -5.720 -3.280 -19.970 1.00 83.81 204 LEU A C 1
ATOM 1607 O O . LEU A 1 204 ? -6.523 -3.724 -20.790 1.00 83.81 204 LEU A O 1
ATOM 1611 N N . VAL A 1 205 ? -4.766 -2.412 -20.284 1.00 84.75 205 VAL A N 1
ATOM 1612 C CA . VAL A 1 205 ? -4.483 -1.955 -21.640 1.00 84.75 205 VAL A CA 1
ATOM 1613 C C . VAL A 1 205 ? -3.205 -2.651 -22.122 1.00 84.75 205 VAL A C 1
ATOM 1615 O O . VAL A 1 205 ? -2.109 -2.220 -21.753 1.00 84.75 205 VAL A O 1
ATOM 1618 N N . PRO A 1 206 ? -3.303 -3.700 -22.965 1.00 79.94 206 PRO A N 1
ATOM 1619 C CA . PRO A 1 206 ? -2.152 -4.519 -23.365 1.00 79.94 206 PRO A CA 1
ATOM 1620 C C . PRO A 1 206 ? -1.069 -3.770 -24.143 1.00 79.94 206 PRO A C 1
ATOM 1622 O O . PRO A 1 206 ? 0.014 -4.293 -24.343 1.00 79.94 206 PRO A O 1
ATOM 1625 N N . SER A 1 207 ? -1.345 -2.557 -24.622 1.00 81.19 207 SER A N 1
ATOM 1626 C CA . SER A 1 207 ? -0.355 -1.734 -25.319 1.00 81.19 207 SER A CA 1
ATOM 1627 C C . SER A 1 207 ? 0.503 -0.878 -24.388 1.00 81.19 207 SER A C 1
ATOM 1629 O O . SER A 1 207 ? 1.487 -0.307 -24.853 1.00 81.19 207 SER A O 1
ATOM 1631 N N . ARG A 1 208 ? 0.145 -0.744 -23.101 1.00 87.06 208 ARG A N 1
ATOM 1632 C CA . ARG A 1 208 ? 0.841 0.180 -22.189 1.00 87.06 208 ARG A CA 1
ATOM 1633 C C . ARG A 1 208 ? 0.931 -0.246 -20.730 1.00 87.06 208 ARG A C 1
ATOM 1635 O O . ARG A 1 208 ? 1.737 0.344 -20.027 1.00 87.06 208 ARG A O 1
ATOM 1642 N N . ASP A 1 209 ? 0.142 -1.200 -20.249 1.00 89.31 209 ASP A N 1
ATOM 1643 C CA . ASP A 1 209 ? 0.170 -1.620 -18.843 1.00 89.31 209 ASP A CA 1
ATOM 1644 C C . ASP A 1 209 ? 1.198 -2.756 -18.687 1.00 89.31 209 ASP A C 1
ATOM 1646 O O . ASP A 1 209 ? 1.011 -3.827 -19.265 1.00 89.31 209 ASP A O 1
ATOM 1650 N N . TYR A 1 210 ? 2.291 -2.529 -17.943 1.00 90.19 210 TYR A N 1
ATOM 1651 C CA . TYR A 1 210 ? 3.458 -3.434 -17.935 1.00 90.19 210 TYR A CA 1
ATOM 1652 C C . TYR A 1 210 ? 3.636 -4.188 -16.625 1.00 90.19 210 TYR A C 1
ATOM 1654 O O . TYR A 1 210 ? 4.000 -5.360 -16.640 1.00 90.19 210 TYR A O 1
ATOM 1662 N N . PHE A 1 211 ? 3.421 -3.547 -15.482 1.00 91.31 211 PHE A N 1
ATOM 1663 C CA . PHE A 1 211 ? 3.625 -4.205 -14.197 1.00 91.31 211 PHE A CA 1
ATOM 1664 C C . PHE A 1 211 ? 2.782 -3.581 -13.096 1.00 91.31 211 PHE A C 1
ATOM 1666 O O . PHE A 1 211 ? 2.353 -2.432 -13.177 1.00 91.31 211 PHE A O 1
ATOM 1673 N N . LEU A 1 212 ? 2.588 -4.356 -12.040 1.00 91.44 212 LEU A N 1
ATOM 1674 C CA . LEU A 1 212 ? 1.865 -3.993 -10.837 1.00 91.44 212 LEU A CA 1
ATOM 1675 C C . LEU A 1 212 ? 2.807 -4.094 -9.633 1.00 91.44 212 LEU A C 1
ATOM 1677 O O . LEU A 1 212 ? 3.513 -5.089 -9.478 1.00 91.44 212 LEU A O 1
ATOM 1681 N N . ILE A 1 213 ? 2.794 -3.077 -8.777 1.00 91.94 213 ILE A N 1
ATOM 1682 C CA . ILE A 1 213 ? 3.537 -3.028 -7.518 1.00 91.94 213 ILE A CA 1
ATOM 1683 C C . ILE A 1 213 ? 2.533 -3.113 -6.379 1.00 91.94 213 ILE A C 1
ATOM 1685 O O . ILE A 1 213 ? 1.655 -2.259 -6.248 1.00 91.94 213 ILE A O 1
ATOM 1689 N N . LEU A 1 214 ? 2.673 -4.143 -5.556 1.00 89.06 214 LEU A N 1
ATOM 1690 C CA . LEU A 1 214 ? 1.887 -4.356 -4.351 1.00 89.06 214 LEU A CA 1
ATOM 1691 C C . LEU A 1 214 ? 2.821 -4.236 -3.161 1.00 89.06 214 LEU A C 1
ATOM 1693 O O . LEU A 1 214 ? 3.835 -4.932 -3.118 1.00 89.06 214 LEU A O 1
ATOM 1697 N N . ALA A 1 215 ? 2.504 -3.366 -2.210 1.00 87.94 215 ALA A N 1
ATOM 1698 C CA . ALA A 1 215 ? 3.354 -3.206 -1.042 1.00 87.94 215 ALA A CA 1
ATOM 1699 C C . ALA A 1 215 ? 2.589 -2.737 0.192 1.00 87.94 215 ALA A C 1
ATOM 1701 O O . ALA A 1 215 ? 1.514 -2.139 0.076 1.00 87.94 215 ALA A O 1
ATOM 1702 N N . THR A 1 216 ? 3.167 -3.012 1.357 1.00 86.25 216 THR A N 1
ATOM 1703 C CA . THR A 1 216 ? 2.722 -2.450 2.635 1.00 86.25 216 THR A CA 1
ATOM 1704 C C . THR A 1 216 ? 2.968 -0.944 2.689 1.00 86.25 216 THR A C 1
ATOM 1706 O O . THR A 1 216 ? 3.777 -0.410 1.927 1.00 86.25 216 THR A O 1
ATOM 1709 N N . ASP A 1 217 ? 2.241 -0.263 3.569 1.00 87.44 217 ASP A N 1
ATOM 1710 C CA . ASP A 1 217 ? 2.444 1.146 3.933 1.00 87.44 217 ASP A CA 1
ATOM 1711 C C . ASP A 1 217 ? 3.906 1.467 4.266 1.00 87.44 217 ASP A C 1
ATOM 1713 O O . ASP A 1 217 ? 4.423 2.455 3.765 1.00 87.44 217 ASP A O 1
ATOM 1717 N N . GLY A 1 218 ? 4.635 0.553 4.914 1.00 88.50 218 GLY A N 1
ATOM 1718 C CA . GLY A 1 218 ? 6.072 0.718 5.154 1.00 88.50 218 GLY A CA 1
ATOM 1719 C C . GLY A 1 218 ? 6.916 1.014 3.900 1.00 88.50 218 GLY A C 1
ATOM 1720 O O . GLY A 1 218 ? 7.988 1.604 4.022 1.00 88.50 218 GLY A O 1
ATOM 1721 N N . LEU A 1 219 ? 6.473 0.627 2.690 1.00 91.62 219 LEU A N 1
ATOM 1722 C CA . LEU A 1 219 ? 7.088 1.107 1.443 1.00 91.62 219 LEU A CA 1
ATOM 1723 C C . LEU A 1 219 ? 6.599 2.516 1.078 1.00 91.62 219 LEU A C 1
ATOM 1725 O O . LEU A 1 219 ? 7.409 3.379 0.749 1.00 91.62 219 LEU A O 1
ATOM 1729 N N . TRP A 1 220 ? 5.283 2.720 1.073 1.00 91.25 220 TRP A N 1
ATOM 1730 C CA . TRP A 1 220 ? 4.631 3.935 0.574 1.00 91.25 220 TRP A CA 1
ATOM 1731 C C . TRP A 1 220 ? 4.860 5.164 1.458 1.00 91.25 220 TRP A C 1
ATOM 1733 O O . TRP A 1 220 ? 4.817 6.281 0.953 1.00 91.25 220 TRP A O 1
ATOM 1743 N N . ASP A 1 221 ? 5.191 4.957 2.730 1.00 89.88 221 ASP A N 1
ATOM 1744 C CA . ASP A 1 221 ? 5.631 6.005 3.655 1.00 89.88 221 ASP A CA 1
ATOM 1745 C C . ASP A 1 221 ? 7.027 6.541 3.300 1.00 89.88 221 ASP A C 1
ATOM 1747 O O . ASP A 1 221 ? 7.396 7.650 3.683 1.00 89.88 221 ASP A O 1
ATOM 1751 N N . MET A 1 222 ? 7.821 5.748 2.572 1.00 90.88 222 MET A N 1
ATOM 1752 C CA . MET A 1 222 ? 9.223 6.044 2.273 1.00 90.88 222 MET A CA 1
ATOM 1753 C C . MET A 1 222 ? 9.441 6.520 0.836 1.00 90.88 222 MET A C 1
ATOM 1755 O O . MET A 1 222 ? 10.412 7.230 0.584 1.00 90.88 222 MET A O 1
ATOM 1759 N N . ILE A 1 223 ? 8.593 6.097 -0.108 1.00 94.12 223 ILE A N 1
ATOM 1760 C CA . ILE A 1 223 ? 8.697 6.455 -1.529 1.00 94.12 223 ILE A CA 1
ATOM 1761 C C . ILE A 1 223 ? 7.329 6.719 -2.150 1.00 94.12 223 ILE A C 1
ATOM 1763 O O . ILE A 1 223 ? 6.330 6.063 -1.847 1.00 94.12 223 ILE A O 1
ATOM 1767 N N . THR A 1 224 ? 7.300 7.629 -3.117 1.00 94.94 224 THR A N 1
ATOM 1768 C CA . THR A 1 224 ? 6.096 7.932 -3.887 1.00 94.94 224 THR A CA 1
ATOM 1769 C C . THR A 1 224 ? 5.772 6.826 -4.904 1.00 94.94 224 THR A C 1
ATOM 1771 O O . THR A 1 224 ? 6.667 6.134 -5.408 1.00 94.94 224 THR A O 1
ATOM 1774 N N . PRO A 1 225 ? 4.497 6.693 -5.326 1.00 95.69 225 PRO A N 1
ATOM 1775 C CA . PRO A 1 225 ? 4.114 5.794 -6.417 1.00 95.69 225 PRO A CA 1
ATOM 1776 C C . PRO A 1 225 ? 4.922 5.997 -7.705 1.00 95.69 225 PRO A C 1
ATOM 1778 O O . PRO A 1 225 ? 5.208 5.031 -8.414 1.00 95.69 225 PRO A O 1
ATOM 1781 N N . LYS A 1 226 ? 5.299 7.246 -8.012 1.00 95.81 226 LYS A N 1
ATOM 1782 C CA . LYS A 1 226 ? 6.084 7.576 -9.205 1.00 95.81 226 LYS A CA 1
ATOM 1783 C C . LYS A 1 226 ? 7.510 7.049 -9.102 1.00 95.81 226 LYS A C 1
ATOM 1785 O O . LYS A 1 226 ? 7.975 6.406 -10.038 1.00 95.81 226 LYS A O 1
ATOM 1790 N N . GLU A 1 227 ? 8.172 7.266 -7.971 1.00 95.81 227 GLU A N 1
ATOM 1791 C CA . GLU A 1 227 ? 9.515 6.732 -7.724 1.00 95.81 227 GLU A CA 1
ATOM 1792 C C . GLU A 1 227 ? 9.521 5.205 -7.764 1.00 95.81 227 GLU A C 1
ATOM 1794 O O . GLU A 1 227 ? 10.404 4.611 -8.382 1.00 95.81 227 GLU A O 1
ATOM 1799 N N . ALA A 1 228 ? 8.501 4.563 -7.186 1.00 96.25 228 ALA A N 1
ATOM 1800 C CA . ALA A 1 228 ? 8.369 3.113 -7.224 1.00 96.25 228 ALA A CA 1
ATOM 1801 C C . ALA A 1 228 ? 8.264 2.580 -8.665 1.00 96.25 228 ALA A C 1
ATOM 1803 O O . ALA A 1 228 ? 8.984 1.655 -9.047 1.00 96.25 228 ALA A O 1
ATOM 1804 N N . VAL A 1 229 ? 7.406 3.187 -9.493 1.00 96.94 229 VAL A N 1
ATOM 1805 C CA . VAL A 1 229 ? 7.288 2.829 -10.916 1.00 96.94 229 VAL A CA 1
ATOM 1806 C C . VAL A 1 229 ? 8.605 3.049 -11.650 1.00 96.94 229 VAL A C 1
ATOM 1808 O O . VAL A 1 229 ? 9.018 2.185 -12.418 1.00 96.94 229 VAL A O 1
ATOM 1811 N N . ASP A 1 230 ? 9.302 4.142 -11.370 1.00 95.25 230 ASP A N 1
ATOM 1812 C CA . ASP A 1 230 ? 10.576 4.460 -12.007 1.00 95.25 230 ASP A CA 1
ATOM 1813 C C . ASP A 1 230 ? 11.677 3.455 -11.662 1.00 95.25 230 ASP A C 1
ATOM 1815 O O . ASP A 1 230 ? 12.470 3.088 -12.530 1.00 95.25 230 ASP A O 1
ATOM 1819 N N . VAL A 1 231 ? 11.722 2.975 -10.418 1.00 95.06 231 VAL A N 1
ATOM 1820 C CA . VAL A 1 231 ? 12.656 1.925 -9.986 1.00 95.06 231 VAL A CA 1
ATOM 1821 C C . VAL A 1 231 ? 12.379 0.612 -10.719 1.00 95.06 231 VAL A C 1
ATOM 1823 O O . VAL A 1 231 ? 13.309 -0.017 -11.230 1.00 95.06 231 VAL A O 1
ATOM 1826 N N . VAL A 1 232 ? 11.111 0.199 -10.805 1.00 95.44 232 VAL A N 1
ATOM 1827 C CA . VAL A 1 232 ? 10.729 -1.054 -11.478 1.00 95.44 232 VAL A CA 1
ATOM 1828 C C . VAL A 1 232 ? 10.914 -0.961 -12.993 1.00 95.44 232 VAL A C 1
ATOM 1830 O O . VAL A 1 232 ? 11.373 -1.925 -13.609 1.00 95.44 232 VAL A O 1
ATOM 1833 N N . ALA A 1 233 ? 10.612 0.194 -13.587 1.00 93.69 233 ALA A N 1
ATOM 1834 C CA . ALA A 1 233 ? 10.846 0.469 -14.998 1.00 93.69 233 ALA A CA 1
ATOM 1835 C C . ALA A 1 233 ? 12.342 0.428 -15.326 1.00 93.69 233 ALA A C 1
ATOM 1837 O O . ALA A 1 233 ? 12.737 -0.300 -16.232 1.00 93.69 233 ALA A O 1
ATOM 1838 N N . ARG A 1 234 ? 13.191 1.122 -14.552 1.00 92.06 234 ARG A N 1
ATOM 1839 C CA . ARG A 1 234 ? 14.657 1.058 -14.705 1.00 92.06 234 ARG A CA 1
ATOM 1840 C C . ARG A 1 234 ? 15.176 -0.369 -14.609 1.00 92.06 234 ARG A C 1
ATOM 1842 O O . ARG A 1 234 ? 15.899 -0.805 -15.492 1.00 92.06 234 ARG A O 1
ATOM 1849 N N . HIS A 1 235 ? 14.740 -1.125 -13.601 1.00 91.62 235 HIS A N 1
ATOM 1850 C CA . HIS A 1 235 ? 15.080 -2.545 -13.487 1.00 91.62 235 HIS A CA 1
ATOM 1851 C C . HIS A 1 235 ? 14.686 -3.337 -14.743 1.00 91.62 235 HIS A C 1
ATOM 1853 O O . HIS A 1 235 ? 15.465 -4.138 -15.247 1.00 91.62 235 HIS A O 1
ATOM 1859 N N . TRP A 1 236 ? 13.486 -3.105 -15.276 1.00 90.44 236 TRP A N 1
ATOM 1860 C CA . TRP A 1 236 ? 13.030 -3.769 -16.496 1.00 90.44 236 TRP A CA 1
ATOM 1861 C C . TRP A 1 236 ? 13.902 -3.423 -17.719 1.00 90.44 236 TRP A C 1
ATOM 1863 O O . TRP A 1 236 ? 14.193 -4.312 -18.520 1.00 90.44 236 TRP A O 1
ATOM 1873 N N . PHE A 1 237 ? 14.373 -2.177 -17.839 1.00 87.50 237 PHE A N 1
ATOM 1874 C CA . PHE A 1 237 ? 15.313 -1.756 -18.888 1.00 87.50 237 PHE A CA 1
ATOM 1875 C C . PHE A 1 237 ? 16.723 -2.333 -18.712 1.00 87.50 237 PHE A C 1
ATOM 1877 O O . PHE A 1 237 ? 17.293 -2.820 -19.688 1.00 87.50 237 PHE A O 1
ATOM 1884 N N . ASP A 1 238 ? 17.258 -2.343 -17.489 1.00 87.69 238 ASP A N 1
ATOM 1885 C CA . ASP A 1 238 ? 18.589 -2.890 -17.179 1.00 87.69 238 ASP A CA 1
ATOM 1886 C C . ASP A 1 238 ? 18.705 -4.365 -17.581 1.00 87.69 238 ASP A C 1
ATOM 1888 O O . ASP A 1 238 ? 19.741 -4.814 -18.074 1.00 87.69 238 ASP A O 1
ATOM 1892 N N . TYR A 1 239 ? 17.604 -5.104 -17.438 1.00 86.19 239 TYR A N 1
ATOM 1893 C CA . TYR A 1 239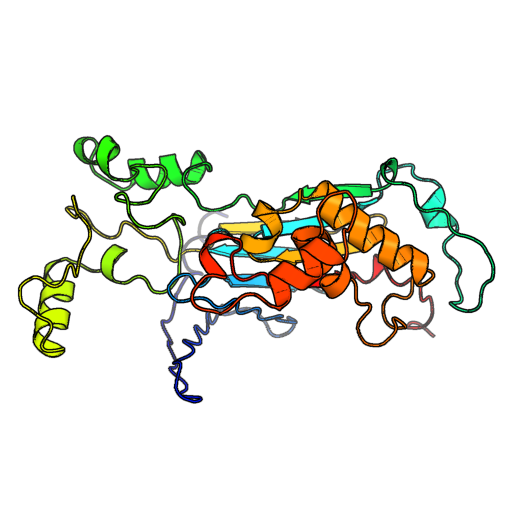 ? 17.488 -6.500 -17.853 1.00 86.19 239 TYR A CA 1
ATOM 1894 C C . TYR A 1 239 ? 16.892 -6.673 -19.254 1.00 86.19 239 TYR A C 1
ATOM 1896 O O . TYR A 1 239 ? 16.353 -7.730 -19.575 1.00 86.19 239 TYR A O 1
ATOM 1904 N N . ARG A 1 240 ? 17.006 -5.648 -20.111 1.00 83.06 240 ARG A N 1
ATOM 1905 C CA . ARG A 1 240 ? 16.650 -5.683 -21.542 1.00 83.06 240 ARG A CA 1
ATOM 1906 C C . ARG A 1 240 ? 15.240 -6.213 -21.801 1.00 83.06 240 ARG A C 1
ATOM 1908 O O . ARG A 1 240 ? 15.038 -6.978 -22.736 1.00 83.06 240 ARG A O 1
ATOM 1915 N N . CYS A 1 241 ? 14.279 -5.818 -20.970 1.00 83.00 241 CYS A N 1
ATOM 1916 C CA . CYS A 1 241 ? 12.884 -6.260 -21.030 1.00 83.00 241 CYS A CA 1
ATOM 1917 C C . CYS A 1 241 ? 12.618 -7.704 -20.563 1.00 83.00 241 CYS A C 1
ATOM 1919 O O . CYS A 1 241 ? 11.491 -8.179 -20.683 1.00 83.00 241 CYS A O 1
ATOM 1921 N N . TYR A 1 242 ? 13.608 -8.385 -19.977 1.00 83.62 242 TYR A N 1
ATOM 1922 C CA . TYR A 1 242 ? 13.495 -9.748 -19.446 1.00 83.62 242 TYR A CA 1
ATOM 1923 C C . TYR A 1 242 ? 13.826 -9.785 -17.948 1.00 83.62 242 TYR A C 1
ATOM 1925 O O . TYR A 1 242 ? 14.858 -10.313 -17.548 1.00 83.62 242 TYR A O 1
ATOM 1933 N N . PRO A 1 243 ? 12.956 -9.266 -17.066 1.00 83.88 243 PRO A N 1
ATOM 1934 C CA . PRO A 1 243 ? 13.245 -9.188 -15.631 1.00 83.88 243 PRO A CA 1
ATOM 1935 C C . PRO A 1 243 ? 13.441 -10.559 -14.958 1.00 83.88 243 PRO A C 1
ATOM 1937 O O . PRO A 1 243 ? 13.937 -10.613 -13.840 1.00 83.88 243 PRO A O 1
ATOM 1940 N N . SER A 1 244 ? 13.069 -11.663 -15.614 1.00 82.88 244 SER A N 1
ATOM 1941 C CA . SER A 1 244 ? 13.280 -13.036 -15.138 1.00 82.88 244 SER A CA 1
ATOM 1942 C C . SER A 1 244 ? 14.744 -13.484 -15.152 1.00 82.88 244 SER A C 1
ATOM 1944 O O . SER A 1 244 ? 15.085 -14.417 -14.429 1.00 82.88 244 SER A O 1
ATOM 1946 N N . VAL A 1 245 ? 15.613 -12.833 -15.937 1.00 83.56 245 VAL A N 1
ATOM 1947 C CA . VAL A 1 245 ? 17.053 -13.160 -16.001 1.00 83.56 245 VAL A CA 1
ATOM 1948 C C . VAL A 1 245 ? 17.875 -12.407 -14.952 1.00 83.56 245 VAL A C 1
ATOM 1950 O O . VAL A 1 245 ? 19.105 -12.451 -14.989 1.00 83.56 245 VAL A O 1
ATOM 1953 N N . CYS A 1 246 ? 17.212 -11.693 -14.035 1.00 84.38 246 CYS A N 1
ATOM 1954 C CA . CYS A 1 246 ? 17.886 -10.892 -13.028 1.00 84.38 246 CYS A CA 1
ATOM 1955 C C . CYS A 1 246 ? 18.827 -11.728 -12.155 1.00 84.38 246 CYS A C 1
ATOM 1957 O O . CYS A 1 246 ? 18.528 -12.872 -11.797 1.00 84.38 246 CYS A O 1
ATOM 1959 N N . GLY A 1 247 ? 19.966 -11.138 -11.789 1.00 80.75 247 GLY A N 1
ATOM 1960 C CA . GLY A 1 247 ? 20.935 -11.792 -10.918 1.00 80.75 247 GLY A CA 1
ATOM 1961 C C . GLY A 1 247 ? 20.370 -12.063 -9.515 1.00 80.75 247 GLY A C 1
ATOM 1962 O O . GLY A 1 247 ? 19.431 -11.392 -9.069 1.00 80.75 247 GLY A O 1
ATOM 1963 N N . PRO A 1 248 ? 20.943 -13.027 -8.773 1.00 80.50 248 PRO A N 1
ATOM 1964 C CA . PRO A 1 248 ? 20.528 -13.295 -7.401 1.00 80.50 248 PRO A CA 1
ATOM 1965 C C . PRO A 1 248 ? 20.682 -12.035 -6.537 1.00 80.50 248 PRO A C 1
ATOM 1967 O O . PRO A 1 248 ? 21.758 -11.448 -6.453 1.00 80.50 248 PRO A O 1
ATOM 1970 N N . GLY A 1 249 ? 19.595 -11.620 -5.884 1.00 80.06 249 GLY A N 1
ATOM 1971 C CA . GLY A 1 249 ? 19.582 -10.446 -5.004 1.00 80.06 249 GLY A CA 1
ATOM 1972 C C . GLY A 1 249 ? 19.433 -9.091 -5.707 1.00 80.06 249 GLY A C 1
ATOM 1973 O O . GLY A 1 249 ? 19.485 -8.066 -5.025 1.00 80.06 249 GLY A O 1
ATOM 1974 N N . ASP A 1 250 ? 19.212 -9.064 -7.025 1.00 88.94 250 ASP A N 1
ATOM 1975 C CA . ASP A 1 250 ? 18.898 -7.843 -7.773 1.00 88.94 250 ASP A CA 1
ATOM 1976 C C . ASP A 1 250 ? 17.528 -7.929 -8.451 1.00 88.94 250 ASP A C 1
ATOM 1978 O O . ASP A 1 250 ? 17.397 -7.820 -9.662 1.00 88.94 250 ASP A O 1
ATOM 1982 N N . THR A 1 251 ? 16.492 -8.154 -7.644 1.00 92.25 251 THR A N 1
ATOM 1983 C CA . THR A 1 251 ? 15.105 -8.122 -8.121 1.00 92.25 251 THR A CA 1
ATOM 1984 C C . THR A 1 251 ? 14.535 -6.708 -8.037 1.00 92.25 251 THR A C 1
ATOM 1986 O O . THR A 1 251 ? 14.949 -5.909 -7.190 1.00 92.25 251 THR A O 1
ATOM 1989 N N . ALA A 1 252 ? 13.499 -6.417 -8.827 1.00 92.88 252 ALA A N 1
ATOM 1990 C CA . ALA A 1 252 ? 12.744 -5.165 -8.733 1.00 92.88 252 ALA A CA 1
ATOM 1991 C C . ALA A 1 252 ? 12.265 -4.865 -7.297 1.00 92.88 252 ALA A C 1
ATOM 1993 O O . ALA A 1 252 ? 12.382 -3.736 -6.827 1.00 92.88 252 ALA A O 1
ATOM 1994 N N . ALA A 1 253 ? 11.798 -5.885 -6.567 1.00 92.38 253 ALA A N 1
ATOM 1995 C CA . ALA A 1 253 ? 11.386 -5.749 -5.170 1.00 92.38 253 ALA A CA 1
ATOM 1996 C C . ALA A 1 253 ? 12.567 -5.389 -4.250 1.00 92.38 253 ALA A C 1
ATOM 1998 O O . ALA A 1 253 ? 12.450 -4.500 -3.409 1.00 92.38 253 ALA A O 1
ATOM 1999 N N . THR A 1 254 ? 13.729 -6.024 -4.435 1.00 91.50 254 THR A N 1
ATOM 2000 C CA . THR A 1 254 ? 14.942 -5.698 -3.667 1.00 91.50 254 THR A CA 1
ATOM 2001 C C . THR A 1 254 ? 15.414 -4.271 -3.942 1.00 91.50 254 THR A C 1
ATOM 2003 O O . THR A 1 254 ? 15.811 -3.573 -3.009 1.00 91.50 254 THR A O 1
ATOM 2006 N N . ARG A 1 255 ? 15.335 -3.808 -5.195 1.00 92.62 255 ARG A N 1
ATOM 2007 C CA . ARG A 1 255 ? 15.658 -2.420 -5.554 1.00 92.62 255 ARG A CA 1
ATOM 2008 C C . ARG A 1 255 ? 14.686 -1.418 -4.938 1.00 92.62 255 ARG A C 1
ATOM 2010 O O . ARG A 1 255 ? 15.141 -0.394 -4.436 1.00 92.62 255 ARG A O 1
ATOM 2017 N N . LEU A 1 256 ? 13.387 -1.723 -4.905 1.00 94.56 256 LEU A N 1
ATOM 2018 C CA . LEU A 1 256 ? 12.388 -0.896 -4.218 1.00 94.56 256 LEU A CA 1
ATOM 2019 C C . LEU A 1 256 ? 12.702 -0.756 -2.724 1.00 94.56 256 LEU A C 1
ATOM 2021 O O . LEU A 1 256 ? 12.764 0.362 -2.222 1.00 94.56 256 LEU A O 1
ATOM 2025 N N . ILE A 1 257 ? 12.994 -1.866 -2.038 1.00 92.88 257 ILE A N 1
ATOM 2026 C CA . ILE A 1 257 ? 13.365 -1.847 -0.613 1.00 92.88 257 ILE A CA 1
ATOM 2027 C C . ILE A 1 257 ? 14.651 -1.038 -0.392 1.00 92.88 257 ILE A C 1
ATOM 2029 O O . ILE A 1 257 ? 14.711 -0.214 0.515 1.00 92.88 257 ILE A O 1
ATOM 2033 N N . ARG A 1 258 ? 15.680 -1.227 -1.229 1.00 92.06 258 ARG A N 1
ATOM 2034 C CA . ARG A 1 258 ? 16.927 -0.446 -1.137 1.00 92.06 258 ARG A CA 1
ATOM 2035 C C . ARG A 1 258 ? 16.696 1.047 -1.366 1.00 92.06 258 ARG A C 1
ATOM 2037 O O . ARG A 1 258 ? 17.290 1.842 -0.652 1.00 92.06 258 ARG A O 1
ATOM 2044 N N . THR A 1 259 ? 15.816 1.408 -2.299 1.00 93.44 259 THR A N 1
ATOM 2045 C CA . THR A 1 259 ? 15.455 2.809 -2.572 1.00 93.44 259 THR 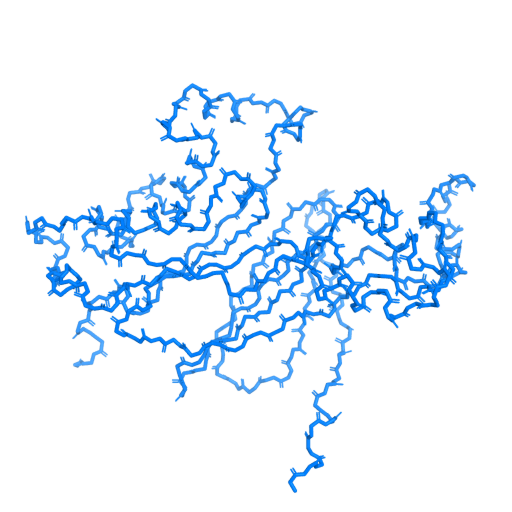A CA 1
ATOM 2046 C C . THR A 1 259 ? 14.740 3.427 -1.377 1.00 93.44 259 THR A C 1
ATOM 2048 O O . THR A 1 259 ? 15.150 4.478 -0.900 1.00 93.44 259 THR A O 1
ATOM 2051 N N . ALA A 1 260 ? 13.750 2.726 -0.819 1.00 92.75 260 ALA A N 1
ATOM 2052 C CA . ALA A 1 260 ? 13.030 3.176 0.368 1.00 92.75 260 ALA A CA 1
ATOM 2053 C C . ALA A 1 260 ? 13.949 3.394 1.580 1.00 92.75 260 ALA A C 1
ATOM 2055 O O . ALA A 1 260 ? 13.809 4.379 2.297 1.00 92.75 260 ALA A O 1
ATOM 2056 N N . LEU A 1 261 ? 14.926 2.510 1.798 1.00 92.00 261 LEU A N 1
ATOM 2057 C CA . LEU A 1 261 ? 15.859 2.634 2.922 1.00 92.00 261 LEU A CA 1
ATOM 2058 C C . LEU A 1 261 ? 17.015 3.612 2.654 1.00 92.00 261 LEU A C 1
ATOM 2060 O O . LEU A 1 261 ? 17.547 4.195 3.594 1.00 92.00 261 LEU A O 1
ATOM 2064 N N . GLY A 1 262 ? 17.429 3.772 1.397 1.00 88.31 262 GLY A N 1
ATOM 2065 C CA . GLY A 1 262 ? 18.558 4.618 1.000 1.00 88.31 262 GLY A CA 1
ATOM 2066 C C . GLY A 1 262 ? 18.198 6.079 0.743 1.00 88.31 262 GLY A C 1
ATOM 2067 O O . GLY A 1 262 ? 19.092 6.925 0.769 1.00 88.31 262 GLY A O 1
ATOM 2068 N N . GLY A 1 263 ? 16.916 6.389 0.536 1.00 83.19 263 GLY A N 1
ATOM 2069 C CA . GLY A 1 263 ? 16.457 7.709 0.099 1.00 83.19 263 GLY A CA 1
ATOM 2070 C C . GLY A 1 263 ? 16.921 8.058 -1.321 1.00 83.19 263 GLY A C 1
ATOM 2071 O O . GLY A 1 263 ? 17.433 7.205 -2.048 1.00 83.19 263 GLY A O 1
ATOM 2072 N N . ASP A 1 264 ? 16.778 9.329 -1.698 1.00 74.50 264 ASP A N 1
ATOM 2073 C CA . ASP A 1 264 ? 17.001 9.828 -3.067 1.00 74.50 264 ASP A CA 1
ATOM 2074 C C . ASP A 1 264 ? 18.397 9.517 -3.626 1.00 74.50 264 ASP A C 1
ATOM 2076 O O . ASP A 1 264 ? 18.564 9.282 -4.823 1.00 74.50 264 ASP A O 1
ATOM 2080 N N . THR A 1 265 ? 19.411 9.499 -2.757 1.00 79.44 265 THR A N 1
ATOM 2081 C CA . THR A 1 265 ? 20.816 9.260 -3.123 1.00 79.44 265 THR A CA 1
ATOM 2082 C C . THR A 1 265 ? 21.224 7.789 -3.067 1.00 79.44 265 THR A C 1
ATOM 2084 O O . THR A 1 265 ? 22.359 7.470 -3.419 1.00 79.44 265 THR A O 1
ATOM 2087 N N . MET A 1 266 ? 20.322 6.888 -2.656 1.00 82.62 266 MET A N 1
ATOM 2088 C CA . MET A 1 266 ? 20.601 5.458 -2.495 1.00 82.62 266 MET A CA 1
ATOM 2089 C C . MET A 1 266 ? 21.815 5.191 -1.581 1.00 82.62 266 MET A C 1
ATOM 2091 O O . MET A 1 266 ? 22.656 4.343 -1.887 1.00 82.62 266 MET A O 1
ATOM 2095 N N . ASP A 1 267 ? 21.930 5.936 -0.475 1.00 88.19 267 ASP A N 1
ATOM 2096 C CA . ASP A 1 267 ? 23.121 5.931 0.382 1.00 88.19 267 ASP A CA 1
ATOM 2097 C C . ASP A 1 267 ? 23.375 4.545 1.024 1.00 88.19 267 ASP A C 1
ATOM 2099 O O . ASP A 1 267 ? 22.580 4.091 1.861 1.00 88.19 267 ASP A O 1
ATOM 2103 N N . PRO A 1 268 ? 24.499 3.869 0.700 1.00 89.00 268 PRO A N 1
ATOM 2104 C CA . PRO A 1 268 ? 24.839 2.572 1.277 1.00 89.00 268 PRO A CA 1
ATOM 2105 C C . PRO A 1 268 ? 24.973 2.593 2.803 1.00 89.00 268 PRO A C 1
ATOM 2107 O O . PRO A 1 268 ? 24.665 1.590 3.453 1.00 89.00 268 PRO A O 1
ATOM 2110 N N . GLN A 1 269 ? 25.416 3.712 3.390 1.00 89.25 269 GLN A N 1
ATOM 2111 C CA . GLN A 1 269 ? 25.571 3.829 4.841 1.00 89.25 269 GLN A CA 1
ATOM 2112 C C . GLN A 1 269 ? 24.208 3.825 5.525 1.00 89.25 269 GLN A C 1
ATOM 2114 O O . GLN A 1 269 ? 23.983 3.035 6.446 1.00 89.25 269 GLN A O 1
ATOM 2119 N N . ARG A 1 270 ? 23.267 4.630 5.023 1.00 89.00 270 ARG A N 1
ATOM 2120 C CA . ARG A 1 270 ? 21.885 4.666 5.514 1.00 89.00 270 ARG A CA 1
ATOM 2121 C C . ARG A 1 270 ? 21.207 3.299 5.416 1.00 89.00 270 ARG A C 1
ATOM 2123 O O . ARG A 1 270 ? 20.620 2.827 6.392 1.00 89.00 270 ARG A O 1
ATOM 2130 N N . ILE A 1 271 ? 21.359 2.621 4.277 1.00 88.62 271 ILE A N 1
ATOM 2131 C CA . ILE A 1 271 ? 20.834 1.263 4.075 1.00 88.62 271 ILE A CA 1
ATOM 2132 C C . ILE A 1 271 ? 21.428 0.299 5.115 1.00 88.62 271 ILE A C 1
ATOM 2134 O O . ILE A 1 271 ? 20.689 -0.429 5.781 1.00 88.62 271 ILE A O 1
ATOM 2138 N N . SER A 1 272 ? 22.752 0.319 5.300 1.00 89.75 272 SER A N 1
ATOM 2139 C CA . SER A 1 272 ? 23.443 -0.538 6.271 1.00 89.75 272 SER A CA 1
ATOM 2140 C C . SER A 1 272 ? 22.954 -0.310 7.703 1.00 89.75 272 SER A C 1
ATOM 2142 O O . SER A 1 272 ? 22.770 -1.276 8.448 1.00 89.75 272 SER A O 1
ATOM 2144 N N . VAL A 1 273 ? 22.705 0.945 8.091 1.00 89.56 273 VAL A N 1
ATOM 2145 C CA . VAL A 1 273 ? 22.157 1.288 9.411 1.00 89.56 273 VAL A CA 1
ATOM 2146 C C . VAL A 1 273 ? 20.770 0.672 9.597 1.00 89.56 273 VAL A C 1
ATOM 2148 O O . VAL A 1 273 ? 20.536 0.019 10.613 1.00 89.56 273 VAL A O 1
ATOM 2151 N N . HIS A 1 274 ? 19.877 0.784 8.607 1.00 88.00 274 HIS A N 1
ATOM 2152 C CA . HIS A 1 274 ? 18.537 0.187 8.682 1.00 88.00 274 HIS A CA 1
ATOM 2153 C C . HIS A 1 274 ? 18.551 -1.347 8.802 1.00 88.00 274 HIS A C 1
ATOM 2155 O O . HIS A 1 274 ? 17.670 -1.909 9.460 1.00 88.00 274 HIS A O 1
ATOM 2161 N N . PHE A 1 275 ? 19.529 -2.029 8.192 1.00 86.75 275 PHE A N 1
ATOM 2162 C CA . PHE A 1 275 ? 19.680 -3.488 8.293 1.00 86.75 275 PHE A CA 1
ATOM 2163 C C . PHE A 1 275 ? 20.373 -3.950 9.578 1.00 86.75 275 PHE A C 1
ATOM 2165 O O . PHE A 1 275 ? 20.084 -5.042 10.061 1.00 86.75 275 PHE A O 1
ATOM 2172 N N . SER A 1 276 ? 21.264 -3.133 10.139 1.00 89.88 276 SER A N 1
ATOM 2173 C CA . SER A 1 276 ? 22.025 -3.473 11.352 1.00 89.88 276 SER A CA 1
ATOM 2174 C C . SER A 1 276 ? 21.274 -3.134 12.643 1.00 89.88 276 SER A C 1
ATOM 2176 O O . SER A 1 276 ? 21.742 -3.436 13.740 1.00 89.88 276 SER A O 1
ATOM 2178 N N . MET A 1 277 ? 20.123 -2.473 12.526 1.00 87.81 277 MET A N 1
ATOM 2179 C CA . MET A 1 277 ? 19.362 -1.961 13.653 1.00 87.81 277 MET A CA 1
ATOM 2180 C C . MET A 1 277 ? 18.722 -3.091 14.483 1.00 87.81 277 MET A C 1
ATOM 2182 O O . MET A 1 277 ? 18.037 -3.950 13.921 1.00 87.81 277 MET A O 1
ATOM 2186 N N . PRO A 1 278 ? 18.874 -3.090 15.822 1.00 89.06 278 PRO A N 1
ATOM 2187 C CA . PRO A 1 278 ? 18.216 -4.069 16.680 1.00 89.06 278 PRO A CA 1
ATOM 2188 C C . PRO A 1 278 ? 16.689 -4.022 16.556 1.00 89.06 278 PRO A C 1
ATOM 2190 O O . PRO A 1 278 ? 16.096 -2.948 16.444 1.00 89.06 278 PRO A O 1
ATOM 2193 N N . ALA A 1 279 ? 16.037 -5.183 16.676 1.00 84.81 279 ALA A N 1
ATOM 2194 C CA . ALA A 1 279 ? 14.576 -5.295 16.598 1.00 84.81 279 ALA A CA 1
ATOM 2195 C C . ALA A 1 279 ? 13.839 -4.399 17.613 1.00 84.81 279 ALA A C 1
ATOM 2197 O O . ALA A 1 279 ? 12.726 -3.957 17.347 1.00 84.81 279 ALA A O 1
ATOM 2198 N N . THR A 1 280 ? 14.471 -4.095 18.751 1.00 86.06 280 THR A N 1
ATOM 2199 C CA . THR A 1 280 ? 13.925 -3.217 19.796 1.00 86.06 280 THR A CA 1
ATOM 2200 C C . THR A 1 280 ? 13.808 -1.758 19.375 1.00 86.06 280 THR A C 1
ATOM 2202 O O . THR A 1 280 ? 13.001 -1.040 19.956 1.00 86.06 280 THR A O 1
ATOM 2205 N N . VAL A 1 281 ? 14.597 -1.310 18.392 1.00 87.88 281 VAL A N 1
ATOM 2206 C CA . VAL A 1 281 ? 14.596 0.089 17.944 1.00 87.88 281 VAL A CA 1
ATOM 2207 C C . VAL A 1 281 ? 14.199 0.262 16.478 1.00 87.88 281 VAL A C 1
ATOM 2209 O O . VAL A 1 281 ? 13.785 1.352 16.099 1.00 87.88 281 VAL A O 1
ATOM 2212 N N . ALA A 1 282 ? 14.234 -0.803 15.670 1.00 85.75 282 ALA A N 1
ATOM 2213 C CA . ALA A 1 282 ? 13.891 -0.776 14.244 1.00 85.75 282 ALA A CA 1
ATOM 2214 C C . ALA A 1 282 ? 12.544 -0.098 13.942 1.00 85.75 282 ALA A C 1
ATOM 2216 O O . ALA A 1 282 ? 12.460 0.716 13.023 1.00 85.75 282 ALA A O 1
ATOM 2217 N N . ARG A 1 283 ? 11.522 -0.376 14.761 1.00 85.44 283 ARG A N 1
ATOM 2218 C CA . ARG A 1 283 ? 10.160 0.157 14.597 1.00 85.44 283 ARG A CA 1
ATOM 2219 C C . ARG A 1 283 ? 10.021 1.661 14.817 1.00 85.44 283 ARG A C 1
ATOM 2221 O O . ARG A 1 283 ? 9.022 2.224 14.396 1.00 85.44 283 ARG A O 1
ATOM 2228 N N . TYR A 1 284 ? 11.003 2.318 15.438 1.00 84.94 284 TYR A N 1
ATOM 2229 C CA . TYR A 1 284 ? 11.008 3.782 15.530 1.00 84.94 284 TYR A CA 1
ATOM 2230 C C . TYR A 1 284 ? 11.433 4.453 14.223 1.00 84.94 284 TYR A C 1
ATOM 2232 O O . TYR A 1 284 ? 11.138 5.625 14.025 1.00 84.94 284 TYR A O 1
ATOM 2240 N N . TYR A 1 285 ? 12.142 3.731 13.352 1.00 84.94 285 TYR A N 1
ATOM 2241 C CA . TYR A 1 285 ? 12.733 4.296 12.138 1.00 84.94 285 TYR A CA 1
ATOM 2242 C C . TYR A 1 285 ? 12.067 3.810 10.855 1.00 84.94 285 TYR A C 1
ATOM 2244 O O . TYR A 1 285 ? 12.184 4.479 9.833 1.00 84.94 285 TYR A O 1
ATOM 2252 N N . ARG A 1 286 ? 11.435 2.634 10.875 1.00 86.00 286 ARG A N 1
ATOM 2253 C CA . ARG A 1 286 ? 10.710 2.086 9.726 1.00 86.00 286 ARG A CA 1
ATOM 2254 C C . ARG A 1 286 ? 9.653 1.086 10.163 1.00 86.00 286 ARG A C 1
ATOM 2256 O O . ARG A 1 286 ? 9.826 0.403 11.177 1.00 86.00 286 ARG A O 1
ATOM 2263 N N . ASP A 1 287 ? 8.637 0.929 9.330 1.00 85.00 287 ASP A N 1
ATOM 2264 C CA . ASP A 1 287 ? 7.729 -0.202 9.437 1.00 85.00 287 ASP A CA 1
ATOM 2265 C C . ASP A 1 287 ? 8.270 -1.444 8.697 1.00 85.00 287 ASP A C 1
ATOM 2267 O O . ASP A 1 287 ? 9.359 -1.450 8.097 1.00 85.00 287 ASP A O 1
ATOM 2271 N N . ASP A 1 288 ? 7.522 -2.537 8.777 1.00 85.25 288 ASP A N 1
ATOM 2272 C CA . ASP A 1 288 ? 7.767 -3.741 8.007 1.00 85.25 288 ASP A CA 1
ATOM 2273 C C . ASP A 1 288 ? 7.438 -3.482 6.534 1.00 85.25 288 ASP A C 1
ATOM 2275 O O . ASP A 1 288 ? 6.295 -3.279 6.123 1.00 85.25 288 ASP A O 1
ATOM 2279 N N . ILE A 1 289 ? 8.481 -3.521 5.711 1.00 86.62 289 ILE A N 1
ATOM 2280 C CA . ILE A 1 289 ? 8.376 -3.320 4.271 1.00 86.62 289 ILE A CA 1
ATOM 2281 C C . ILE A 1 289 ? 8.232 -4.679 3.610 1.00 86.62 289 ILE A C 1
ATOM 2283 O O . ILE A 1 289 ? 9.127 -5.522 3.696 1.00 86.62 289 ILE A O 1
ATOM 2287 N N . THR A 1 290 ? 7.135 -4.879 2.890 1.00 84.56 290 THR A N 1
ATOM 2288 C CA . THR A 1 290 ? 7.023 -6.006 1.971 1.00 84.56 290 THR A CA 1
ATOM 2289 C C . THR A 1 290 ? 6.538 -5.544 0.614 1.00 84.56 290 THR A C 1
ATOM 2291 O O . THR A 1 290 ? 5.643 -4.712 0.516 1.00 84.56 290 THR A O 1
ATOM 2294 N N . VAL A 1 291 ? 7.132 -6.112 -0.433 1.00 87.12 291 VAL A N 1
ATOM 2295 C CA . VAL A 1 291 ? 6.918 -5.701 -1.818 1.00 87.12 291 VAL A CA 1
ATOM 2296 C C . VAL A 1 291 ? 6.745 -6.930 -2.698 1.00 87.12 291 VAL A C 1
ATOM 2298 O O . VAL A 1 291 ? 7.527 -7.876 -2.618 1.00 87.12 291 VAL A O 1
ATOM 2301 N N . LEU A 1 292 ? 5.753 -6.887 -3.579 1.00 89.06 292 LEU A N 1
ATOM 2302 C CA . LEU A 1 292 ? 5.531 -7.840 -4.653 1.00 89.06 292 LEU A CA 1
ATOM 2303 C C . LEU A 1 292 ? 5.396 -7.069 -5.969 1.00 89.06 292 LEU A C 1
ATOM 2305 O O . LEU A 1 292 ? 4.516 -6.226 -6.122 1.00 89.06 292 LEU A O 1
ATOM 2309 N N . VAL A 1 293 ? 6.269 -7.382 -6.924 1.00 90.00 293 VAL A N 1
ATOM 2310 C CA . VAL A 1 293 ? 6.215 -6.834 -8.282 1.00 90.00 293 VAL A CA 1
ATOM 2311 C C . VAL A 1 293 ? 5.720 -7.928 -9.218 1.00 90.00 293 VAL A C 1
ATOM 2313 O O . VAL A 1 293 ? 6.332 -8.990 -9.313 1.00 90.00 293 VAL A O 1
ATOM 2316 N N . VAL A 1 294 ? 4.612 -7.666 -9.905 1.00 88.38 294 VAL A N 1
ATOM 2317 C CA . VAL A 1 294 ? 4.014 -8.573 -10.888 1.00 88.38 294 VAL A CA 1
ATOM 2318 C C . VAL A 1 294 ? 4.187 -7.959 -12.268 1.00 88.38 294 VAL A C 1
ATOM 2320 O O . VAL A 1 294 ? 3.560 -6.950 -12.581 1.00 88.38 294 VAL A O 1
ATOM 2323 N N . TYR A 1 295 ? 5.023 -8.569 -13.102 1.00 86.94 295 TYR A N 1
ATOM 2324 C CA . TYR A 1 295 ? 5.120 -8.208 -14.513 1.00 86.94 295 TYR A CA 1
ATOM 2325 C C . TYR A 1 295 ? 3.947 -8.820 -15.287 1.00 86.94 295 TYR A C 1
ATOM 2327 O O . TYR A 1 295 ? 3.656 -10.009 -15.161 1.00 86.94 295 TYR A O 1
ATOM 2335 N N . LEU A 1 296 ? 3.252 -7.989 -16.057 1.00 85.00 296 LEU A N 1
ATOM 2336 C CA . LEU A 1 296 ? 2.128 -8.379 -16.904 1.00 85.00 296 LEU A CA 1
ATOM 2337 C C . LEU A 1 296 ? 2.642 -8.996 -18.213 1.00 85.00 296 LEU A C 1
ATOM 2339 O O . LEU A 1 296 ? 3.777 -8.717 -18.598 1.00 85.00 296 LEU A O 1
ATOM 2343 N N . PRO A 1 297 ? 1.819 -9.767 -18.949 1.00 80.31 297 PRO A N 1
ATOM 2344 C CA . PRO A 1 297 ? 2.222 -10.336 -20.237 1.00 80.31 297 PRO A CA 1
ATOM 2345 C C . PRO A 1 297 ? 2.789 -9.295 -21.211 1.00 80.31 297 PRO A C 1
ATOM 2347 O O . PRO A 1 297 ? 3.775 -9.561 -21.883 1.00 80.31 297 PRO A O 1
ATOM 2350 N N . THR A 1 298 ? 2.245 -8.075 -21.208 1.00 79.88 298 THR A N 1
ATOM 2351 C CA . THR A 1 298 ? 2.750 -6.927 -21.979 1.00 79.88 298 THR A CA 1
ATOM 2352 C C . THR A 1 298 ? 4.242 -6.643 -21.770 1.00 79.88 298 THR A C 1
ATOM 2354 O O . THR A 1 298 ? 4.919 -6.185 -22.689 1.00 79.88 298 THR A O 1
ATOM 2357 N N . ALA A 1 299 ? 4.765 -6.888 -20.563 1.00 77.31 299 ALA A N 1
ATOM 2358 C CA . ALA A 1 299 ? 6.165 -6.643 -20.233 1.00 77.31 299 ALA A CA 1
ATOM 2359 C C . ALA A 1 299 ? 7.123 -7.656 -20.867 1.00 77.31 299 ALA A C 1
ATOM 2361 O O . ALA A 1 299 ? 8.321 -7.385 -20.917 1.00 77.31 299 ALA A O 1
ATOM 2362 N N . PHE A 1 300 ? 6.612 -8.787 -21.358 1.00 75.56 300 PHE A N 1
ATOM 2363 C CA . PHE A 1 300 ? 7.384 -9.833 -22.013 1.00 75.56 300 PHE A CA 1
ATOM 2364 C C . PHE A 1 300 ? 7.007 -9.858 -23.496 1.00 75.56 300 PHE A C 1
ATOM 2366 O O . PHE A 1 300 ? 5.978 -10.401 -23.892 1.00 75.56 300 PHE A O 1
ATOM 2373 N N . ARG A 1 301 ? 7.833 -9.253 -24.355 1.00 62.59 301 ARG A N 1
ATOM 2374 C CA . ARG A 1 301 ? 7.657 -9.363 -25.811 1.00 62.59 301 ARG A CA 1
ATOM 2375 C C . ARG A 1 301 ? 8.213 -10.702 -26.304 1.00 62.59 301 ARG A C 1
ATOM 2377 O O . ARG A 1 301 ? 9.265 -10.747 -26.928 1.00 62.59 301 ARG A O 1
ATOM 2384 N N . GLU A 1 302 ? 7.494 -11.789 -26.049 1.00 53.09 302 GLU A N 1
ATOM 2385 C CA . GLU A 1 302 ? 7.772 -13.094 -26.658 1.00 53.09 302 GLU A CA 1
ATOM 2386 C C . GLU A 1 302 ? 6.652 -13.476 -27.632 1.00 53.09 302 GLU A C 1
ATOM 2388 O O . GLU A 1 302 ? 5.564 -13.879 -27.236 1.00 53.09 302 GLU A O 1
ATOM 2393 N N . ASN A 1 303 ? 6.945 -13.420 -28.933 1.00 37.69 303 ASN A N 1
ATOM 2394 C CA . ASN A 1 303 ? 6.117 -14.019 -29.989 1.00 37.69 303 ASN A CA 1
ATOM 2395 C C . ASN A 1 303 ? 6.227 -15.565 -30.023 1.00 37.69 303 ASN A C 1
ATOM 2397 O O . ASN A 1 303 ? 6.050 -16.163 -31.078 1.00 37.69 303 ASN A O 1
ATOM 2401 N N . HIS A 1 304 ? 6.539 -16.237 -28.908 1.00 35.97 304 HIS A N 1
ATOM 2402 C CA . HIS A 1 304 ? 6.939 -17.653 -28.919 1.00 35.97 304 HIS A CA 1
ATOM 2403 C C . HIS A 1 304 ? 5.972 -18.649 -28.260 1.00 35.97 304 HIS A C 1
ATOM 2405 O O . HIS A 1 304 ? 6.308 -19.824 -28.164 1.00 35.97 304 HIS A O 1
ATOM 2411 N N . PHE A 1 305 ? 4.753 -18.248 -27.886 1.00 35.16 305 PHE A N 1
ATOM 2412 C CA . PHE A 1 305 ? 3.746 -19.192 -27.360 1.00 35.16 305 PHE A CA 1
ATOM 2413 C C . PHE A 1 305 ? 2.617 -19.556 -28.337 1.00 35.16 305 PHE A C 1
ATOM 2415 O O . PHE A 1 305 ? 1.669 -20.230 -27.944 1.00 35.16 305 PHE A O 1
ATOM 2422 N N . LEU A 1 306 ? 2.714 -19.156 -29.608 1.00 31.70 306 LEU A N 1
ATOM 2423 C CA . LEU A 1 306 ? 1.768 -19.545 -30.660 1.00 31.70 306 LEU A CA 1
ATOM 2424 C C . LEU A 1 306 ? 2.519 -19.954 -31.935 1.00 31.70 306 LEU A C 1
ATOM 2426 O O . LEU A 1 306 ? 2.543 -19.218 -32.919 1.00 31.70 306 LEU A O 1
ATOM 2430 N N . SER A 1 307 ? 3.143 -21.128 -31.904 1.00 30.23 307 SER A N 1
ATOM 2431 C CA . SER A 1 307 ? 3.541 -21.883 -33.099 1.00 30.23 307 SER A CA 1
ATOM 2432 C C . SER A 1 307 ? 3.515 -23.370 -32.796 1.00 30.23 307 SER A C 1
ATOM 2434 O O . SER A 1 307 ? 4.194 -23.739 -31.811 1.00 30.23 307 SER A O 1
#

=== Feature glossary ===
Legend for the data blocks above and below:

— What the protein is —

The amino-acid sequence is the protein's primary structure: the linear order of residues from the N-terminus to the C-terminus, written in one-letter code. Everything else here — the 3D coordinates, the secondary structure, the domain annotations — is ultimately a consequence of this string.

Functional annotations link the protein to curated databases. InterPro entries identify conserved domains and families by matching the sequence against member-database signatures (Pfam, PROSITE, CDD, …). Gene Ontology (GO) terms describe molecular function, biological process, and cellular component in a controlled vocabulary. CATH places the structure in a hierarchical fold classification (Class/Architecture/Topology/Homologous-superfamily). The organism is the source species.

— Where its atoms are —

Atomic coordinates in PDBx/mmCIF format — the same representation the Protein Data Bank distributes. Each line of the _atom_site loop places one backbone atom in Cartesian space (units: ångströms, origin: arbitrary).

The six renders are orthographic views along the three Cartesian axes in both directions. Representation (cartoon, sticks, or surface) and color scheme (sequence-rainbow or by-chain) vary across proteins so the training set covers all the common visualization conventions.

— Local backbone conformation —

Eight-state secondary structure (DSSP): H is the canonical α-helix, G the tighter 3₁₀-helix, I the wider π-helix; E/B are β-structure, T and S are turns and bends, and '-' is everything else. DSSP derives these from the pattern of main-chain N–H···O=C hydrogen bonds, not from the sequence.

Three-state secondary structure (P-SEA) collapses the eight DSSP classes into helix (a), strand (b), and coil (c). P-SEA assigns these from Cα geometry alone — distances and angles — without requiring backbone oxygens, so it works on any Cα trace.

φ (phi) and ψ (psi) are the two rotatable backbone dihedrals per residue: φ is the C(i-1)–N–Cα–C torsion, ψ is the N–Cα–C–N(i+1) torsion, both in degrees on (−180°, 180°]. α-helical residues cluster near (−60°, −45°); β-strand residues near (−120°, +130°). A Ramachandran plot is simply a scatter of (φ, ψ) for every residue.

— Global shape and packing —

The geometric summary reports three shape descriptors. Rg (radius of gyration) measures how spread out the Cα atoms are about their centre of mass; compact globular proteins have small Rg, elongated or unfolded ones large. Cα contacts (<8 Å, |i−j|>4) count long-range residue pairs in spatial proximity — high for tightly packed folds, near zero for rods or random coil. The bounding-box extents give the protein's footprint along x, y, z in Å.

SASA measures how much of the protein is reachable by solvent. It is computed by rolling a water-sized probe over the atomic surface and summing the exposed area (Å²). Per-residue SASA distinguishes core (buried, low SASA) from surface (exposed, high SASA) residues; total SASA is a whole-molecule size measure.

Plot images: a contact map (which residues are close in 3D, as an N×N binary image), a Ramachandran scatter (backbone torsion angles, revealing secondary-structure composition at a glance), and — for AlphaFold structures — a PAE heatmap (pairwise prediction confidence).

— Structural neighborhood —

A 3Di character summarizes, for each residue, the relative orientation of the Cα frame of its nearest spatial neighbor. Because it encodes fold topology rather than chemistry, 3Di alignments detect remote structural similarity that sequence alignment misses.

The Foldseek neighbor list gives the closest experimentally determined structures in the PDB, ranked by structural alignment. TM-score near 1 means near-identical fold; near 0.3 means only rough topology match. This is how one finds what a novel AlphaFold prediction most resembles in the solved-structure universe.

— Confidence and disorder —

For AlphaFold models, the B-factor field carries pLDDT — the model's own estimate of local accuracy on a 0–100 scale. Regions with pLDDT<50 should be treated as essentially unmodeled; they often correspond to intrinsically disordered segments.

Crystallographic B-factors measure how much each atom's electron density is smeared out, in Å². They rise in mobile loops and surface residues and fall in the buried interior. In AlphaFold models this column is repurposed to hold pLDDT instead.

Predicted Aligned Error (PAE) is an AlphaFold confidence matrix: entry (i, j) is the expected error in the position of residue j, in ångströms, when the prediction is superimposed on the true structure at residue i. Low PAE within a block of residues means that block is internally rigid and well-predicted; high PAE between two blocks means their relative placement is uncertain even if each block individually is confident.